Protein AF-A0AAV4CP49-F1 (afdb_monomer)

Secondary structure (DSSP, 8-state):
-HHHHHHHTS-HHHHHHHHHTTSTTHHHHHHHHHHHHHHHHT-TT--HHHHHHHHHHHHHHHHHHHHHTSGGGEEEEEE-TTS-HHHHHHHHHT--SS---SHHHHHHHHSTTEEEEEEEETTEEEEEEEEEEEEEESS--S-SHHHHS---S-S---------------------------------------------GGG--EEEEEEEEE--GGGTT---HHHHHHHHHHHHHHH-TT--EEEE----TTHHHHHHHHHHHHHTT-

Sequence (270 aa):
MANKLRTTLQPKHRTLFTQIGRVDGGVQFLVNLRADVLSLTRQRSNSELQAALYQELNLCLRDLLALWFSSNLLDLQRVTWDSPCRLVQKVCEFEAVHVVTSWQDIQRRVGTNRRCYVFTHRCMEGIPVVVLHVALAPEISSCLHSLIDKPSLSDKDVNAVTSSSTSSSSSSTSSSSSSSSSSSSSSTAASASVNDGSEEPAKIQAAVFYSITSTQKGLQGIEMGKYLIKAAVSKLLEEFPHMTQFSSLSPVPGFRDWLLSALKQTAGGY

Mean predicted aligned error: 11.86 Å

Nearest PDB structures (foldseek):
  4f0x-assembly1_C  TM=9.518E-01  e=2.947E-23  Homo sapiens
  4f0x-assembly1_A  TM=9.483E-01  e=3.757E-23  Homo sapiens
  4f0x-assembly2_H  TM=9.446E-01  e=3.992E-23  Homo sapiens
  2ygw-assembly1_A  TM=9.297E-01  e=2.320E-22  Homo sapiens
  2ygw-assembly1_B  TM=9.138E-01  e=1.124E-21  Homo sapiens

Solvent-accessible surface area (backbone atoms only — not comparable to full-atom values): 16609 Å² total; per-residue (Å²): 113,69,67,62,53,57,61,69,70,51,60,73,65,58,59,52,53,57,54,43,47,71,41,90,58,21,51,52,50,52,33,52,52,37,32,51,40,57,55,55,58,69,47,87,86,59,53,72,68,54,46,52,51,38,49,53,52,47,49,55,50,50,57,54,46,46,64,66,61,32,75,91,51,43,48,82,43,79,47,44,82,86,45,59,65,66,50,55,50,49,53,51,74,42,42,75,82,65,74,68,86,46,74,68,50,52,48,51,52,28,31,68,59,26,43,24,38,29,33,32,35,80,75,40,76,83,47,62,48,33,43,37,37,32,40,53,28,65,54,84,76,92,52,66,65,70,66,74,68,50,70,71,100,78,81,75,102,76,78,93,79,84,82,85,88,82,85,82,89,85,88,85,87,87,84,89,77,90,84,89,78,92,77,93,74,83,87,72,85,70,81,76,76,73,81,74,70,75,74,60,71,90,56,38,29,17,42,35,39,58,39,76,30,71,52,47,70,36,51,67,94,52,91,48,63,70,56,48,51,54,54,50,51,53,54,48,42,74,76,38,75,79,46,79,45,78,48,70,54,72,84,71,85,63,51,67,58,50,51,55,51,51,52,49,58,66,65,70,72,115

Radius of gyration: 26.72 Å; Cα contacts (8 Å, |Δi|>4): 295; chains: 1; bounding box: 54×75×77 Å

Structure (mmCIF, N/CA/C/O backbone):
data_AF-A0AAV4CP49-F1
#
_entry.id   AF-A0AAV4CP49-F1
#
loop_
_atom_site.group_PDB
_atom_site.id
_atom_site.type_symbol
_atom_site.label_atom_id
_atom_site.label_alt_id
_atom_site.label_comp_id
_atom_site.label_asym_id
_atom_site.label_entity_id
_atom_site.label_seq_id
_atom_site.pdbx_PDB_ins_code
_atom_site.Cartn_x
_atom_site.Cartn_y
_atom_site.Cartn_z
_atom_site.occupancy
_atom_site.B_iso_or_equiv
_atom_site.auth_seq_id
_atom_site.auth_comp_id
_atom_site.auth_asym_id
_atom_site.auth_atom_id
_atom_site.pdbx_PDB_model_num
ATOM 1 N N . MET A 1 1 ? -8.340 -28.275 29.000 1.00 68.38 1 MET A N 1
ATOM 2 C CA . MET A 1 1 ? -8.753 -27.082 29.781 1.00 68.38 1 MET A CA 1
ATOM 3 C C . MET A 1 1 ? -8.409 -25.766 29.070 1.00 68.38 1 MET A C 1
ATOM 5 O O . MET A 1 1 ? -9.305 -24.949 28.901 1.00 68.38 1 MET A O 1
ATOM 9 N N . ALA A 1 2 ? -7.181 -25.590 28.559 1.00 83.38 2 ALA A N 1
ATOM 10 C CA . ALA A 1 2 ? -6.740 -24.363 27.873 1.00 83.38 2 ALA A CA 1
ATOM 11 C C . ALA A 1 2 ? -7.606 -23.933 26.666 1.00 83.38 2 ALA A C 1
ATOM 13 O O . ALA A 1 2 ? -7.957 -22.762 26.554 1.00 83.38 2 ALA A O 1
ATOM 14 N N . ASN A 1 3 ? -8.032 -24.871 25.808 1.00 84.88 3 ASN A N 1
ATOM 15 C CA . ASN A 1 3 ? -8.882 -24.539 24.653 1.00 84.88 3 ASN A CA 1
ATOM 16 C C . ASN A 1 3 ? -10.256 -23.983 25.054 1.00 84.88 3 ASN A C 1
ATOM 18 O O . ASN A 1 3 ? -10.738 -23.061 24.407 1.00 84.88 3 ASN A O 1
ATOM 22 N N . LYS A 1 4 ? -10.847 -24.480 26.151 1.00 89.75 4 LYS A N 1
ATOM 23 C CA . LYS A 1 4 ? -12.140 -23.997 26.662 1.00 89.75 4 LYS A CA 1
ATOM 24 C C . LYS A 1 4 ? -12.026 -22.565 27.188 1.00 89.75 4 LYS A C 1
ATOM 26 O O . LYS A 1 4 ? -12.890 -21.743 26.915 1.00 89.75 4 LYS A O 1
ATOM 31 N N . LEU A 1 5 ? -10.929 -22.248 27.881 1.00 90.56 5 LEU A N 1
ATOM 32 C CA . LEU A 1 5 ? -10.648 -20.881 28.325 1.00 90.56 5 LEU A CA 1
ATOM 33 C C . LEU A 1 5 ? -10.424 -19.943 27.129 1.00 90.56 5 LEU A C 1
ATOM 35 O O . LEU A 1 5 ? -11.011 -18.866 27.077 1.00 90.56 5 LEU A O 1
ATOM 39 N N . ARG A 1 6 ? -9.644 -20.380 26.131 1.00 87.88 6 ARG A N 1
ATOM 40 C CA . ARG A 1 6 ? -9.396 -19.612 24.903 1.00 87.88 6 ARG A CA 1
ATOM 41 C C . ARG A 1 6 ? -10.687 -19.297 24.149 1.00 87.88 6 ARG A C 1
ATOM 43 O O . ARG A 1 6 ? -10.830 -18.179 23.676 1.00 87.88 6 ARG A O 1
ATOM 50 N N . THR A 1 7 ? -11.615 -20.248 24.032 1.00 86.75 7 THR A N 1
ATOM 51 C CA . THR A 1 7 ? -12.906 -20.006 23.367 1.00 86.75 7 THR A CA 1
ATOM 52 C C . THR A 1 7 ? -13.798 -19.053 24.156 1.00 86.75 7 THR A C 1
ATOM 54 O O . THR A 1 7 ? -14.441 -18.207 23.550 1.00 86.75 7 THR A O 1
ATOM 57 N N . THR A 1 8 ? -13.814 -19.142 25.491 1.00 89.81 8 THR A N 1
ATOM 58 C CA . THR A 1 8 ? -14.644 -18.267 26.338 1.00 89.81 8 THR A CA 1
ATOM 59 C C . THR A 1 8 ? -14.137 -16.824 26.367 1.00 89.81 8 THR A C 1
ATOM 61 O O . THR A 1 8 ? -14.941 -15.902 26.445 1.00 89.81 8 THR A O 1
ATOM 64 N N . LEU A 1 9 ? -12.818 -16.620 26.282 1.00 89.69 9 LEU A N 1
ATOM 65 C CA . LEU A 1 9 ? -12.199 -15.289 26.255 1.00 89.69 9 LEU A CA 1
ATOM 66 C C . LEU A 1 9 ? -12.256 -14.609 24.881 1.00 89.69 9 LEU A C 1
ATOM 68 O O . LEU A 1 9 ? -11.839 -13.460 24.762 1.00 89.69 9 LEU A O 1
ATOM 72 N N . GLN A 1 10 ? -12.742 -15.284 23.833 1.00 87.62 10 GLN A N 1
ATOM 73 C CA . GLN A 1 10 ? -12.915 -14.619 22.546 1.00 87.62 10 GLN A CA 1
ATOM 74 C C . GLN A 1 10 ? -14.093 -13.648 22.594 1.00 87.62 10 GLN A C 1
ATOM 76 O O . GLN A 1 10 ? -15.198 -14.036 22.985 1.00 87.62 10 GLN A O 1
ATOM 81 N N . PRO A 1 11 ? -13.895 -12.399 22.153 1.00 91.00 11 PRO A N 1
ATOM 82 C CA . PRO A 1 11 ? -14.964 -11.426 22.183 1.00 91.00 11 PRO A CA 1
ATOM 83 C C . PRO A 1 11 ? -16.041 -11.770 21.149 1.00 91.00 11 PRO A C 1
ATOM 85 O O . PRO A 1 11 ? -15.756 -12.237 20.043 1.00 91.00 11 PRO A O 1
ATOM 88 N N . LYS A 1 12 ? -17.307 -11.499 21.487 1.00 90.12 12 LYS A N 1
ATOM 89 C CA . LYS A 1 12 ? -18.467 -11.859 20.649 1.00 90.12 12 LYS A CA 1
ATOM 90 C C . LYS A 1 12 ? -18.428 -11.218 19.257 1.00 90.12 12 LYS A C 1
ATOM 92 O O . LYS A 1 12 ? -18.828 -11.852 18.281 1.00 90.12 12 LYS A O 1
ATOM 97 N N . HIS A 1 13 ? -17.916 -9.989 19.149 1.00 92.25 13 HIS A N 1
ATOM 98 C CA . HIS A 1 13 ? -17.816 -9.278 17.872 1.00 92.25 13 HIS A CA 1
ATOM 99 C C . HIS A 1 13 ? -16.841 -9.955 16.891 1.00 92.25 13 HIS A C 1
ATOM 101 O O . HIS A 1 13 ? -16.978 -9.779 15.685 1.00 92.25 13 HIS A O 1
ATOM 107 N N . ARG A 1 14 ? -15.918 -10.810 17.362 1.00 93.81 14 ARG A N 1
ATOM 108 C CA . ARG A 1 14 ? -15.026 -11.589 16.489 1.00 93.81 14 ARG A CA 1
ATOM 109 C C . ARG A 1 14 ? -15.801 -12.527 15.566 1.00 93.81 14 ARG A C 1
ATOM 111 O O . ARG A 1 14 ? -15.489 -12.636 14.379 1.00 93.81 14 ARG A O 1
ATOM 118 N N . THR A 1 15 ? -16.825 -13.194 16.098 1.00 92.81 15 THR A N 1
ATOM 119 C CA . THR A 1 15 ? -17.701 -14.075 15.313 1.00 92.81 15 THR A CA 1
ATOM 120 C C . THR A 1 15 ? -18.486 -13.271 14.284 1.00 92.81 15 THR A C 1
ATOM 122 O O . THR A 1 15 ? -18.548 -13.675 13.125 1.00 92.81 15 THR A O 1
ATOM 125 N N . LEU A 1 16 ? -19.000 -12.103 14.679 1.00 95.31 16 LEU A N 1
ATOM 126 C CA . LEU A 1 16 ? -19.702 -11.186 13.781 1.00 95.31 16 LEU A CA 1
ATOM 127 C C . LEU A 1 16 ? -18.804 -10.741 12.617 1.00 95.31 16 LEU A C 1
ATOM 129 O O . LEU A 1 16 ? -19.197 -10.870 11.464 1.00 95.31 16 LEU A O 1
ATOM 133 N N . PHE A 1 17 ? -17.574 -10.298 12.887 1.00 96.12 17 PHE A N 1
ATOM 134 C CA . PHE A 1 17 ? -16.632 -9.905 11.833 1.00 96.12 17 PHE A CA 1
ATOM 135 C C . PHE A 1 17 ? -16.287 -11.060 10.898 1.00 96.12 17 PHE A C 1
ATOM 137 O O . PHE A 1 17 ? -16.211 -10.878 9.687 1.00 96.12 17 PHE A O 1
ATOM 144 N N . THR A 1 18 ? -16.149 -12.270 11.438 1.00 94.94 18 THR A N 1
ATOM 145 C CA . THR A 1 18 ? -15.910 -13.464 10.617 1.00 94.94 18 THR A CA 1
ATOM 146 C C . THR A 1 18 ? -17.102 -13.773 9.706 1.00 94.94 18 THR A C 1
ATOM 148 O O . THR A 1 18 ? -16.904 -14.222 8.583 1.00 94.94 18 THR A O 1
ATOM 151 N N . GLN A 1 19 ? -18.335 -13.534 10.164 1.00 95.69 19 GLN A N 1
ATOM 152 C CA . GLN A 1 19 ? -19.540 -13.692 9.344 1.00 95.69 19 GLN A CA 1
ATOM 153 C C . GLN A 1 19 ? -19.644 -12.605 8.273 1.00 95.69 19 GLN A C 1
ATOM 155 O O . GLN A 1 19 ? -19.899 -12.931 7.119 1.00 95.69 19 GLN A O 1
ATOM 160 N N . ILE A 1 20 ? -19.377 -11.346 8.628 1.00 96.12 20 ILE A N 1
ATOM 161 C CA . ILE A 1 20 ? -19.363 -10.225 7.680 1.00 96.12 20 ILE A CA 1
ATOM 162 C C . ILE A 1 20 ? -18.339 -10.477 6.573 1.00 96.12 20 ILE A C 1
ATOM 164 O O . ILE A 1 20 ? -18.658 -10.303 5.405 1.00 96.12 20 ILE A O 1
ATOM 168 N N . GLY A 1 21 ? -17.143 -10.966 6.911 1.00 93.81 21 GLY A N 1
ATOM 169 C CA . GLY A 1 21 ? -16.094 -11.257 5.929 1.00 93.81 21 GLY A CA 1
ATOM 170 C C . GLY A 1 21 ? -16.450 -12.334 4.894 1.00 93.81 21 GLY A C 1
ATOM 171 O O . GLY A 1 21 ? -15.752 -12.443 3.892 1.00 93.81 21 GLY A O 1
ATOM 172 N N . ARG A 1 22 ? -17.514 -13.121 5.111 1.00 94.06 22 ARG A N 1
ATOM 173 C CA . ARG A 1 22 ? -18.010 -14.123 4.147 1.00 94.06 22 ARG A CA 1
ATOM 174 C C . ARG A 1 22 ? -18.989 -13.551 3.123 1.00 94.06 22 ARG A C 1
ATOM 176 O O . ARG A 1 22 ? -19.301 -14.241 2.162 1.00 94.06 22 ARG A O 1
ATOM 183 N N . VAL A 1 23 ? -19.511 -12.351 3.362 1.00 95.06 23 VAL A N 1
ATOM 184 C CA . VAL A 1 23 ? -20.443 -11.670 2.459 1.00 95.06 23 VAL A CA 1
ATOM 185 C C . VAL A 1 23 ? -19.652 -10.940 1.374 1.00 95.06 23 VAL A C 1
ATOM 187 O O . VAL A 1 23 ? -18.541 -10.464 1.628 1.00 95.06 23 VAL A O 1
ATOM 190 N N . ASP A 1 24 ? -20.229 -10.814 0.180 1.00 92.88 24 ASP A N 1
ATOM 191 C CA . ASP A 1 24 ? -19.646 -10.034 -0.913 1.00 92.88 24 ASP A CA 1
ATOM 192 C C . ASP A 1 24 ? -19.398 -8.583 -0.482 1.00 92.88 24 ASP A C 1
ATOM 194 O O . ASP A 1 24 ? -20.259 -7.920 0.099 1.00 92.88 24 ASP A O 1
ATOM 198 N N . GLY A 1 25 ? -18.176 -8.094 -0.702 1.00 92.25 25 GLY A N 1
ATOM 199 C CA . GLY A 1 2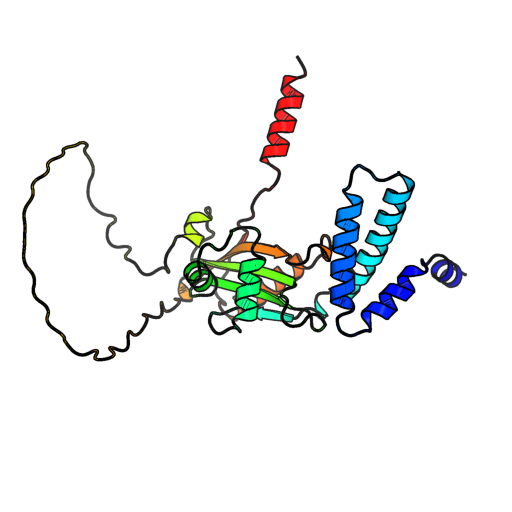5 ? -17.742 -6.773 -0.228 1.00 92.25 25 GLY A CA 1
ATOM 200 C C . GLY A 1 25 ? -17.527 -6.667 1.290 1.00 92.25 25 GLY A C 1
ATOM 201 O O . GLY A 1 25 ? -17.098 -5.621 1.781 1.00 92.25 25 GLY A O 1
ATOM 202 N N . GLY A 1 26 ? -17.745 -7.741 2.053 1.00 94.94 26 GLY A N 1
ATOM 203 C CA . GLY A 1 26 ? -17.617 -7.752 3.509 1.00 94.94 26 GLY A CA 1
ATOM 204 C C . GLY A 1 26 ? -16.201 -7.458 4.008 1.00 94.94 26 GLY A C 1
ATOM 205 O O . GLY A 1 26 ? -16.022 -6.752 5.000 1.00 94.94 26 GLY A O 1
ATOM 206 N N . VAL A 1 27 ? -15.174 -7.927 3.293 1.00 94.19 27 VAL A N 1
ATOM 207 C CA . VAL A 1 27 ? -13.770 -7.611 3.614 1.00 94.19 27 VAL A CA 1
ATOM 208 C C . VAL A 1 27 ? -13.504 -6.111 3.475 1.00 94.19 27 VAL A C 1
ATOM 210 O O . VAL A 1 27 ? -12.943 -5.506 4.387 1.00 94.19 27 VAL A O 1
ATOM 213 N N . GLN A 1 28 ? -13.955 -5.493 2.379 1.00 93.81 28 GLN A N 1
ATOM 214 C CA . GLN A 1 28 ? -13.813 -4.051 2.172 1.00 93.81 28 GLN A CA 1
ATOM 215 C C . GLN A 1 28 ? -14.559 -3.257 3.251 1.00 93.81 28 GLN A C 1
ATOM 217 O O . GLN A 1 28 ? -14.023 -2.287 3.788 1.00 93.81 28 GLN A O 1
ATOM 222 N N . PHE A 1 29 ? -15.764 -3.697 3.623 1.00 95.75 29 PHE A N 1
ATOM 223 C CA . PHE A 1 29 ? -16.508 -3.106 4.731 1.00 95.75 29 PHE A CA 1
ATOM 224 C C . PHE A 1 29 ? -15.715 -3.153 6.044 1.00 95.75 29 PHE A C 1
ATOM 226 O O . PHE A 1 29 ? -15.625 -2.142 6.731 1.00 95.75 29 PHE A O 1
ATOM 233 N N . LEU A 1 30 ? -15.090 -4.285 6.384 1.00 96.62 30 LEU A N 1
ATOM 234 C CA . LEU A 1 30 ? -14.304 -4.421 7.619 1.00 96.62 30 LEU A CA 1
ATOM 235 C C . LEU A 1 30 ? -13.030 -3.568 7.610 1.00 96.62 30 LEU A C 1
ATOM 237 O O . LEU A 1 30 ? -12.633 -3.046 8.654 1.00 96.62 30 LEU A O 1
ATOM 241 N N . VAL A 1 31 ? -12.409 -3.383 6.442 1.00 96.00 31 VAL A N 1
ATOM 242 C CA . VAL A 1 31 ? -11.299 -2.435 6.270 1.00 96.00 31 VAL A CA 1
ATOM 243 C C . VAL A 1 31 ? -11.772 -1.005 6.541 1.00 96.00 31 VAL A C 1
ATOM 245 O O . VAL A 1 31 ? -11.137 -0.296 7.322 1.00 96.00 31 VAL A O 1
ATOM 248 N N . ASN A 1 32 ? -12.904 -0.592 5.967 1.00 96.06 32 ASN A N 1
ATOM 249 C CA . ASN A 1 32 ? -13.477 0.736 6.207 1.00 96.06 32 ASN A CA 1
ATOM 250 C C . ASN A 1 32 ? -13.873 0.922 7.677 1.00 96.06 32 ASN A C 1
ATOM 252 O O . ASN A 1 32 ? -13.468 1.900 8.297 1.00 96.06 32 ASN A O 1
ATOM 256 N N . LEU A 1 33 ? -14.536 -0.073 8.273 1.00 97.12 33 LEU A N 1
ATOM 257 C CA . LEU A 1 33 ? -14.894 -0.078 9.689 1.00 97.12 33 LEU A CA 1
ATOM 258 C C . LEU A 1 33 ? -13.660 0.123 10.572 1.00 97.12 33 LEU A C 1
ATOM 260 O O . LEU A 1 33 ? -13.681 0.925 11.500 1.00 97.12 33 LEU A O 1
ATOM 264 N N . ARG A 1 34 ? -12.550 -0.565 10.279 1.00 97.19 34 ARG A N 1
ATOM 265 C CA . ARG A 1 34 ? -11.305 -0.361 11.027 1.00 97.19 34 ARG A CA 1
ATOM 266 C C . ARG A 1 34 ? -10.742 1.048 10.830 1.00 97.19 34 ARG A C 1
ATOM 268 O O . ARG A 1 34 ? -10.207 1.612 11.782 1.00 97.19 34 ARG A O 1
ATOM 275 N N . ALA A 1 35 ? -10.845 1.624 9.633 1.00 96.50 35 ALA A N 1
ATOM 276 C CA . ALA A 1 35 ? -10.432 3.007 9.388 1.00 96.50 35 ALA A CA 1
ATOM 277 C C . ALA A 1 35 ? -11.243 4.004 10.237 1.00 96.50 35 ALA A C 1
ATOM 279 O O . ALA A 1 35 ? -10.668 4.945 10.797 1.00 96.50 35 ALA A O 1
ATOM 280 N N . ASP A 1 36 ? -12.542 3.758 10.392 1.00 96.56 36 ASP A N 1
ATOM 281 C CA . ASP A 1 36 ? -13.424 4.558 11.241 1.00 96.56 36 ASP A CA 1
ATOM 282 C C . ASP A 1 36 ? -13.048 4.402 12.718 1.00 96.56 36 ASP A C 1
ATOM 284 O O . ASP A 1 36 ? -12.845 5.399 13.409 1.00 96.56 36 ASP A O 1
ATOM 288 N N . VAL A 1 37 ? -12.831 3.167 13.189 1.00 95.50 37 VAL A N 1
ATOM 289 C CA . VAL A 1 37 ? -12.379 2.891 14.566 1.00 95.50 37 VAL A CA 1
ATOM 290 C C . VAL A 1 37 ? -11.055 3.595 14.866 1.00 95.50 37 VAL A C 1
ATOM 292 O O . VAL A 1 37 ? -10.940 4.260 15.891 1.00 95.50 37 VAL A O 1
ATOM 295 N N . LEU A 1 38 ? -10.072 3.533 13.960 1.00 94.44 38 LEU A N 1
ATOM 296 C CA . LEU A 1 38 ? -8.795 4.242 14.113 1.00 94.44 38 LEU A CA 1
ATOM 297 C C . LEU A 1 38 ? -8.974 5.762 14.195 1.00 94.44 38 LEU A C 1
ATOM 299 O O . LEU A 1 38 ? -8.229 6.436 14.911 1.00 94.44 38 LEU A O 1
ATOM 303 N N . SER A 1 39 ? -9.942 6.303 13.456 1.00 93.50 39 SER A N 1
ATOM 304 C CA . SER A 1 39 ? -10.265 7.728 13.484 1.00 93.50 39 SER A CA 1
ATOM 305 C C . SER A 1 39 ? -10.908 8.112 14.818 1.00 93.50 39 SER A C 1
ATOM 307 O O . SER A 1 39 ? -10.503 9.109 15.414 1.00 93.50 39 SER A O 1
ATOM 309 N N . LEU A 1 40 ? -11.824 7.283 15.331 1.00 92.38 40 LEU A N 1
ATOM 310 C CA . LEU A 1 40 ? -12.457 7.459 16.638 1.00 92.38 40 LEU A CA 1
ATOM 311 C C . LEU A 1 40 ? -11.446 7.361 17.783 1.00 92.38 40 LEU A C 1
ATOM 313 O O . LEU A 1 40 ? -11.465 8.215 18.661 1.00 92.38 40 LEU A O 1
ATOM 317 N N . THR A 1 41 ? -10.505 6.411 17.758 1.00 89.62 41 THR A N 1
ATOM 318 C CA . THR A 1 41 ? -9.469 6.272 18.802 1.00 89.62 41 THR A CA 1
ATOM 319 C C . THR A 1 41 ? -8.616 7.535 18.963 1.00 89.62 41 THR A C 1
ATOM 321 O O . THR A 1 41 ? -8.162 7.833 20.064 1.00 89.62 41 THR A O 1
ATOM 324 N N . ARG A 1 42 ? -8.396 8.302 17.886 1.00 87.06 42 ARG A N 1
ATOM 325 C CA . ARG A 1 42 ? -7.595 9.540 17.920 1.00 87.06 42 ARG A CA 1
ATOM 326 C C . ARG A 1 42 ? -8.365 10.758 18.440 1.00 87.06 42 ARG A C 1
ATOM 328 O O . ARG A 1 42 ? -7.746 11.792 18.692 1.00 87.06 42 ARG A O 1
ATOM 335 N N . GLN A 1 43 ? -9.688 10.675 18.580 1.00 88.94 43 GLN A N 1
ATOM 336 C CA . GLN A 1 43 ? -10.496 11.796 19.054 1.00 88.94 43 GLN A CA 1
ATOM 337 C C . GLN A 1 43 ? -10.260 12.051 20.547 1.00 88.94 43 GLN A C 1
ATOM 339 O O . GLN A 1 43 ? -10.345 11.146 21.376 1.00 88.94 43 GLN A O 1
ATOM 344 N N . ARG A 1 44 ? -9.989 13.315 20.897 1.00 75.00 44 ARG A N 1
ATOM 345 C CA . ARG A 1 44 ? -9.684 13.745 22.275 1.00 75.00 44 ARG A CA 1
ATOM 346 C C . ARG A 1 44 ? -10.896 13.796 23.213 1.00 75.00 44 ARG A C 1
ATOM 348 O O . ARG A 1 44 ? -10.704 13.937 24.411 1.00 75.00 44 ARG A O 1
ATOM 355 N N . SER A 1 45 ? -12.120 13.697 22.695 1.00 85.81 45 SER A N 1
ATOM 356 C CA . SER A 1 45 ? -13.367 13.800 23.470 1.00 85.81 45 SER A CA 1
ATOM 357 C C . SER A 1 45 ? -13.834 12.486 24.105 1.00 85.81 45 SER A C 1
ATOM 359 O O . SER A 1 45 ? -14.879 12.468 24.750 1.00 85.81 45 SER A O 1
ATOM 361 N N . ASN A 1 46 ? -13.117 11.380 23.899 1.00 83.56 46 ASN A N 1
ATOM 362 C CA . ASN A 1 46 ? -13.554 10.067 24.365 1.00 83.56 46 ASN A CA 1
ATOM 363 C C . ASN A 1 46 ? -13.321 9.883 25.867 1.00 83.56 46 ASN A C 1
ATOM 365 O O . ASN A 1 46 ? -12.254 10.211 26.387 1.00 83.56 46 ASN A O 1
ATOM 369 N N . SER A 1 47 ? -14.294 9.270 26.544 1.00 90.19 47 SER A N 1
ATOM 370 C CA . SER A 1 47 ? -14.092 8.740 27.895 1.00 90.19 47 SER A CA 1
ATOM 371 C C . SER A 1 47 ? -13.030 7.630 27.879 1.00 90.19 47 SER A C 1
ATOM 373 O O . SER A 1 47 ? -12.893 6.910 26.887 1.00 90.19 47 SER A O 1
ATOM 375 N N . GLU A 1 48 ? -12.310 7.440 28.986 1.00 90.25 48 GLU A N 1
ATOM 376 C CA . GLU A 1 48 ? -11.291 6.390 29.138 1.00 90.25 48 GLU A CA 1
ATOM 377 C C . GLU A 1 48 ? -11.837 4.992 28.791 1.00 90.25 48 GLU A C 1
ATOM 379 O O . GLU A 1 48 ? -11.200 4.228 28.063 1.00 90.25 48 GLU A O 1
ATOM 384 N N . LEU A 1 49 ? -13.076 4.698 29.206 1.00 90.06 49 LEU A N 1
ATOM 385 C CA . LEU A 1 49 ? -13.766 3.451 28.870 1.00 90.06 49 LEU A CA 1
ATOM 386 C C . LEU A 1 49 ? -13.957 3.290 27.350 1.00 90.06 49 LEU A C 1
ATOM 388 O O . LEU A 1 49 ? -13.743 2.210 26.804 1.00 90.06 49 LEU A O 1
ATOM 392 N N . GLN A 1 50 ? -14.348 4.361 26.652 1.00 91.75 50 GLN A N 1
ATOM 393 C CA . GLN A 1 50 ? -14.559 4.333 25.200 1.00 91.75 50 GLN A CA 1
ATOM 394 C C . GLN A 1 50 ? -13.241 4.120 24.457 1.00 91.75 50 GLN A C 1
ATOM 396 O O . GLN A 1 50 ? -13.187 3.328 23.518 1.00 91.75 50 GLN A O 1
ATOM 401 N N . ALA A 1 51 ? -12.169 4.777 24.905 1.00 90.12 51 ALA A N 1
ATOM 402 C CA . ALA A 1 51 ? -10.841 4.587 24.339 1.00 90.12 51 ALA A CA 1
ATOM 403 C C . ALA A 1 51 ? -10.378 3.124 24.469 1.00 90.12 51 ALA A C 1
ATOM 405 O O . ALA A 1 51 ? -9.898 2.548 23.491 1.00 90.12 51 ALA A O 1
ATOM 406 N N . ALA A 1 52 ? -10.591 2.500 25.634 1.00 90.75 52 ALA A N 1
ATOM 407 C CA . ALA A 1 52 ? -10.271 1.090 25.855 1.00 90.75 52 ALA A CA 1
ATOM 408 C C . ALA A 1 52 ? -11.082 0.150 24.942 1.00 90.75 52 ALA A C 1
ATOM 410 O O . ALA A 1 52 ? -10.513 -0.763 24.342 1.00 90.75 52 ALA A O 1
ATOM 411 N N . LEU A 1 53 ? -12.386 0.402 24.776 1.00 91.94 53 LEU A N 1
ATOM 412 C CA . LEU A 1 53 ? -13.254 -0.383 23.888 1.00 91.94 53 LEU A CA 1
ATOM 413 C C . LEU A 1 53 ? -12.843 -0.262 22.415 1.00 91.94 53 LEU A C 1
ATOM 415 O O . LEU A 1 53 ? -12.736 -1.274 21.725 1.00 91.94 53 LEU A O 1
ATOM 419 N N . TYR A 1 54 ? -12.571 0.951 21.923 1.00 93.25 54 TYR A N 1
ATOM 420 C CA . TYR A 1 54 ? -12.106 1.143 20.544 1.00 93.25 54 TYR A CA 1
ATOM 421 C C . TYR A 1 54 ? -10.746 0.496 20.301 1.00 93.25 54 TYR A C 1
ATOM 423 O O . TYR A 1 54 ? -10.504 -0.037 19.218 1.00 93.25 54 TYR A O 1
ATOM 431 N N . GLN A 1 55 ? -9.865 0.515 21.301 1.00 93.00 55 GLN A N 1
ATOM 432 C CA . GLN A 1 55 ? -8.569 -0.134 21.192 1.00 93.00 55 GLN A CA 1
ATOM 433 C C . GLN A 1 55 ? -8.708 -1.656 21.101 1.00 93.00 55 GLN A C 1
ATOM 435 O O . GLN A 1 55 ? -8.068 -2.269 20.249 1.00 93.00 55 GLN A O 1
ATOM 440 N N . GLU A 1 56 ? -9.564 -2.268 21.919 1.00 93.12 56 GLU A N 1
ATOM 441 C CA . GLU A 1 56 ? -9.833 -3.708 21.857 1.00 93.12 56 GLU A CA 1
ATOM 442 C C . GLU A 1 56 ? -10.458 -4.105 20.508 1.00 93.12 56 GLU A C 1
ATOM 444 O O . GLU A 1 56 ? -9.969 -5.025 19.845 1.00 93.12 56 GLU A O 1
ATOM 449 N N . LEU A 1 57 ? -11.420 -3.315 20.023 1.00 94.88 57 LEU A N 1
ATOM 450 C CA . LEU A 1 57 ? -12.038 -3.501 18.713 1.00 94.88 57 LEU A CA 1
ATOM 451 C C . LEU A 1 57 ? -11.017 -3.410 17.568 1.00 94.88 57 LEU A C 1
ATOM 453 O O . LEU A 1 57 ? -11.007 -4.245 16.660 1.00 94.88 57 LEU A O 1
ATOM 457 N N . ASN A 1 58 ? -10.133 -2.408 17.617 1.00 95.62 58 ASN A N 1
ATOM 458 C CA . ASN A 1 58 ? -9.054 -2.223 16.650 1.00 95.62 58 ASN A CA 1
ATOM 459 C C . ASN A 1 58 ? -8.087 -3.412 16.655 1.00 95.62 58 ASN A C 1
ATOM 461 O O . ASN A 1 58 ? -7.687 -3.861 15.583 1.00 95.62 58 ASN A O 1
ATOM 465 N N . LEU A 1 59 ? -7.726 -3.939 17.830 1.00 94.44 59 LEU A N 1
ATOM 466 C CA . LEU A 1 59 ? -6.864 -5.119 17.935 1.00 94.44 59 LEU A CA 1
ATOM 467 C C . LEU A 1 59 ? -7.533 -6.345 17.306 1.00 94.44 59 LEU A C 1
ATOM 469 O O . LEU A 1 59 ? -6.913 -7.005 16.474 1.00 94.44 59 LEU A O 1
ATOM 473 N N . CYS A 1 60 ? -8.811 -6.598 17.609 1.00 94.94 60 CYS A N 1
ATOM 474 C CA . CYS A 1 60 ? -9.550 -7.713 17.017 1.00 94.94 60 CYS A CA 1
ATOM 475 C C . CYS A 1 60 ? -9.624 -7.609 15.481 1.00 94.94 60 CYS A C 1
ATOM 477 O O . CYS A 1 60 ? -9.332 -8.577 14.773 1.00 94.94 60 CYS A O 1
ATOM 479 N N . LEU A 1 61 ? -9.963 -6.424 14.955 1.00 96.25 61 LEU A N 1
ATOM 480 C CA . LEU A 1 61 ? -10.025 -6.169 13.512 1.00 96.25 61 LEU A CA 1
ATOM 481 C C . LEU A 1 61 ? -8.651 -6.288 12.850 1.00 96.25 61 LEU A C 1
ATOM 483 O O . LEU A 1 61 ? -8.539 -6.912 11.797 1.00 96.25 61 LEU A O 1
ATOM 487 N N . ARG A 1 62 ? -7.601 -5.719 13.456 1.00 95.88 62 ARG A N 1
ATOM 488 C CA . ARG A 1 62 ? -6.226 -5.819 12.951 1.00 95.88 62 ARG A CA 1
ATOM 489 C C . ARG A 1 62 ? -5.802 -7.275 12.835 1.00 95.88 62 ARG A C 1
ATOM 491 O O . ARG A 1 62 ? -5.256 -7.648 11.805 1.00 95.88 62 ARG A O 1
ATOM 498 N N . ASP A 1 63 ? -6.052 -8.081 13.861 1.00 94.12 63 ASP A N 1
ATOM 499 C CA . ASP A 1 63 ? -5.607 -9.472 13.894 1.00 94.12 63 ASP A CA 1
ATOM 500 C C . ASP A 1 63 ? -6.345 -10.323 12.842 1.00 94.12 63 ASP A C 1
ATOM 502 O O . ASP A 1 63 ? -5.720 -11.146 12.173 1.00 94.12 63 ASP A O 1
ATOM 506 N N . LEU A 1 64 ? -7.650 -10.094 12.631 1.00 94.12 64 LEU A N 1
ATOM 507 C CA . LEU A 1 64 ? -8.410 -10.734 11.546 1.00 94.12 64 LEU A CA 1
ATOM 508 C C . LEU A 1 64 ? -7.916 -10.301 10.160 1.00 94.12 64 LEU A C 1
ATOM 510 O O . LEU A 1 64 ? -7.655 -11.146 9.305 1.00 94.12 64 LEU A O 1
ATOM 514 N N . LEU A 1 65 ? -7.746 -8.996 9.943 1.00 95.00 65 LEU A N 1
ATOM 515 C CA . LEU A 1 65 ? -7.275 -8.466 8.665 1.00 95.00 65 LEU A CA 1
ATOM 516 C C . LEU A 1 65 ? -5.832 -8.896 8.373 1.00 95.00 65 LEU A C 1
ATOM 518 O O . LEU A 1 65 ? -5.515 -9.186 7.229 1.00 95.00 65 LEU A O 1
ATOM 522 N N . ALA A 1 66 ? -4.966 -9.025 9.379 1.00 93.50 66 ALA A N 1
ATOM 523 C CA . ALA A 1 66 ? -3.601 -9.518 9.190 1.00 93.50 66 ALA A CA 1
ATOM 524 C C . ALA A 1 66 ? -3.560 -10.965 8.666 1.00 93.50 66 ALA A C 1
ATOM 526 O O . ALA A 1 66 ? -2.669 -11.312 7.894 1.00 93.50 66 ALA A O 1
ATOM 527 N N . LEU A 1 67 ? -4.536 -11.800 9.042 1.00 91.56 67 LEU A N 1
ATOM 528 C CA . LEU A 1 67 ? -4.679 -13.158 8.508 1.00 91.56 67 LEU A CA 1
ATOM 529 C C . LEU A 1 67 ? -5.138 -13.137 7.040 1.00 91.56 67 LEU A C 1
ATOM 531 O O . LEU A 1 67 ? -4.595 -13.866 6.208 1.00 91.56 67 LEU A O 1
ATOM 535 N N . TRP A 1 68 ? -6.128 -12.300 6.719 1.00 92.19 68 TRP A N 1
ATOM 536 C CA . TRP A 1 68 ? -6.722 -12.230 5.378 1.00 92.19 68 TRP A CA 1
ATOM 537 C C . TRP A 1 68 ? -5.855 -11.482 4.359 1.00 92.19 68 TRP A C 1
ATOM 539 O O . TRP A 1 68 ? -5.888 -11.811 3.184 1.00 92.19 68 TRP A O 1
ATOM 549 N N . PHE A 1 69 ? -5.022 -10.539 4.797 1.00 92.31 69 PHE A N 1
ATOM 550 C CA . PHE A 1 69 ? -4.090 -9.785 3.950 1.00 92.31 69 PHE A CA 1
ATOM 551 C C . PHE A 1 69 ? -2.660 -10.344 4.003 1.00 92.31 69 PHE A C 1
ATOM 553 O O . PHE A 1 69 ? -1.678 -9.613 3.865 1.00 92.31 69 PHE A O 1
ATOM 560 N N . SER A 1 70 ? -2.530 -11.654 4.219 1.00 88.62 70 SER A N 1
ATOM 561 C CA . SER A 1 70 ? -1.238 -12.335 4.138 1.00 88.62 70 SER A CA 1
ATOM 562 C C . SER A 1 70 ? -0.721 -12.373 2.694 1.00 88.62 70 SER A C 1
ATOM 564 O O . SER A 1 70 ? -1.489 -12.316 1.734 1.00 88.62 70 SER A O 1
ATOM 566 N N . SER A 1 71 ? 0.598 -12.496 2.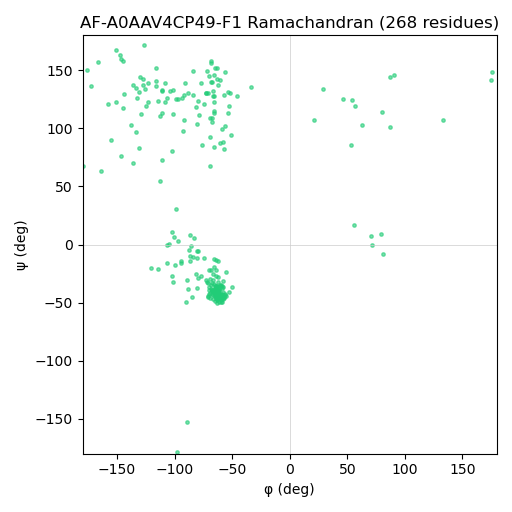524 1.00 81.12 71 SER A N 1
ATOM 567 C CA . SER A 1 71 ? 1.269 -12.406 1.217 1.00 81.12 71 SER A CA 1
ATOM 568 C C . SER A 1 71 ? 0.744 -13.369 0.148 1.00 81.12 71 SER A C 1
ATOM 570 O O . SER A 1 71 ? 0.903 -13.097 -1.032 1.00 81.12 71 SER A O 1
ATOM 572 N N . ASN A 1 72 ? 0.131 -14.487 0.544 1.00 84.81 72 ASN A N 1
ATOM 573 C CA . ASN A 1 72 ? -0.358 -15.519 -0.375 1.00 84.81 72 ASN A CA 1
ATOM 574 C C . ASN A 1 72 ? -1.757 -15.220 -0.941 1.00 84.81 72 ASN A C 1
ATOM 576 O O . ASN A 1 72 ? -2.214 -15.922 -1.838 1.00 84.81 72 ASN A O 1
ATOM 580 N N . LEU A 1 73 ? -2.449 -14.220 -0.391 1.00 89.06 73 LEU A N 1
ATOM 581 C CA . LEU A 1 73 ? -3.777 -13.774 -0.830 1.00 89.06 73 LEU A CA 1
ATOM 582 C C . LEU A 1 73 ? -3.712 -12.450 -1.607 1.00 89.06 73 LEU A C 1
ATOM 584 O O . LEU A 1 73 ? -4.744 -11.922 -2.027 1.00 89.06 73 LEU A O 1
ATOM 588 N N . LEU A 1 74 ? -2.499 -11.919 -1.781 1.00 91.56 74 LEU A N 1
ATOM 589 C CA . LEU A 1 74 ? -2.220 -10.700 -2.521 1.00 91.56 74 LEU A CA 1
ATOM 590 C C . LEU A 1 74 ? -1.572 -11.051 -3.855 1.00 91.56 74 LEU A C 1
ATOM 592 O O . LEU A 1 74 ? -0.542 -11.722 -3.901 1.00 91.56 74 LEU A O 1
ATOM 596 N N . ASP A 1 75 ? -2.158 -10.549 -4.933 1.00 92.44 75 ASP A N 1
ATOM 597 C CA . ASP A 1 75 ? -1.643 -10.730 -6.281 1.00 92.44 75 ASP A CA 1
ATOM 598 C C . ASP A 1 75 ? -0.852 -9.469 -6.682 1.00 92.44 75 ASP A C 1
ATOM 600 O O . ASP A 1 75 ? -1.358 -8.341 -6.601 1.00 92.44 75 ASP A O 1
ATOM 604 N N . LEU A 1 76 ? 0.412 -9.655 -7.088 1.00 94.12 76 LEU A N 1
ATOM 605 C CA . LEU A 1 76 ? 1.264 -8.589 -7.624 1.00 94.12 76 LEU A CA 1
ATOM 606 C C . LEU A 1 76 ? 0.903 -8.330 -9.086 1.00 94.12 76 LEU A C 1
ATOM 608 O O . LEU A 1 76 ? 1.002 -9.231 -9.917 1.00 94.12 76 LEU A O 1
ATOM 612 N N . GLN A 1 77 ? 0.561 -7.088 -9.413 1.00 94.31 77 GLN A N 1
ATOM 613 C CA . GLN A 1 77 ? 0.280 -6.659 -10.780 1.00 94.31 77 GLN A CA 1
ATOM 614 C C . GLN A 1 77 ? 1.187 -5.490 -11.167 1.00 94.31 77 GLN A C 1
ATOM 616 O O . GLN A 1 77 ? 1.425 -4.585 -10.365 1.00 94.31 77 GLN A O 1
ATOM 621 N N . ARG A 1 78 ? 1.705 -5.508 -12.400 1.00 95.75 78 ARG A N 1
ATOM 622 C CA . ARG A 1 78 ? 2.401 -4.361 -12.996 1.00 95.75 78 ARG A CA 1
ATOM 623 C C . ARG A 1 78 ? 1.357 -3.421 -13.593 1.00 95.75 78 ARG A C 1
ATOM 625 O O . ARG A 1 78 ? 0.520 -3.864 -14.371 1.00 95.75 78 ARG A O 1
ATOM 632 N N . VAL A 1 79 ? 1.437 -2.141 -13.246 1.00 95.38 79 VAL A N 1
ATOM 633 C CA . VAL A 1 79 ? 0.636 -1.074 -13.848 1.00 95.38 79 VAL A CA 1
ATOM 634 C C . VAL A 1 79 ? 1.435 -0.449 -14.987 1.00 95.38 79 VAL A C 1
ATOM 636 O O . VAL A 1 79 ? 2.581 -0.032 -14.815 1.00 95.38 79 VAL A O 1
ATOM 639 N N . THR A 1 80 ? 0.809 -0.420 -16.153 1.00 95.31 80 THR A N 1
ATOM 640 C CA . THR A 1 80 ? 1.308 0.106 -17.429 1.00 95.31 80 THR A CA 1
ATOM 641 C C . THR A 1 80 ? 0.303 1.107 -17.990 1.00 95.31 80 THR A C 1
ATOM 643 O O . THR A 1 80 ? -0.809 1.230 -17.472 1.00 95.31 80 THR A O 1
ATOM 646 N N . TRP A 1 81 ? 0.663 1.815 -19.062 1.00 93.19 81 TRP A N 1
ATOM 647 C CA . TRP A 1 81 ? -0.274 2.728 -19.722 1.00 93.19 81 TRP A CA 1
ATOM 648 C C . TRP A 1 81 ? -1.483 2.018 -20.347 1.00 93.19 81 TRP A C 1
ATOM 650 O O . TRP A 1 81 ? -2.567 2.588 -20.406 1.00 93.19 81 TRP A O 1
ATOM 660 N N . ASP A 1 82 ? -1.319 0.749 -20.719 1.00 93.88 82 ASP A N 1
ATOM 661 C CA . ASP A 1 82 ? -2.386 -0.105 -21.253 1.00 93.88 82 ASP A CA 1
ATOM 662 C C . ASP A 1 82 ? -3.293 -0.703 -20.166 1.00 93.88 82 ASP A C 1
ATOM 664 O O . ASP A 1 82 ? -4.280 -1.378 -20.463 1.00 93.88 82 ASP A O 1
ATOM 668 N N . SER A 1 83 ? -2.963 -0.497 -18.886 1.00 94.06 83 SER A N 1
ATOM 669 C CA . SER A 1 83 ? -3.789 -0.989 -17.784 1.00 94.06 83 SER A CA 1
ATOM 670 C C . SER A 1 83 ? -5.157 -0.294 -17.771 1.00 94.06 83 SER A C 1
ATOM 672 O O . SER A 1 83 ? -5.263 0.868 -18.170 1.00 94.06 83 SER A O 1
ATOM 674 N N . PRO A 1 84 ? -6.221 -0.949 -17.261 1.00 94.12 84 PRO A N 1
ATOM 675 C CA . PRO A 1 84 ? -7.546 -0.345 -17.218 1.00 94.12 84 PRO A CA 1
ATOM 676 C C . PRO A 1 84 ? -7.516 1.036 -16.558 1.00 94.12 84 PRO A C 1
ATOM 678 O O . PRO A 1 84 ? -7.005 1.181 -15.445 1.00 94.12 84 PRO A O 1
ATOM 681 N N . CYS A 1 85 ? -8.121 2.035 -17.210 1.00 92.44 85 CYS A N 1
ATOM 682 C CA . CYS A 1 85 ? -8.116 3.430 -16.751 1.00 92.44 85 CYS A CA 1
ATOM 683 C C . CYS A 1 85 ? -8.540 3.568 -15.277 1.00 92.44 85 CYS A C 1
ATOM 685 O O . CYS A 1 85 ? -7.945 4.331 -14.522 1.00 92.44 85 CYS A O 1
ATOM 687 N N . ARG A 1 86 ? -9.492 2.741 -14.823 1.00 91.81 86 ARG A N 1
ATOM 688 C CA . ARG A 1 86 ? -9.933 2.687 -13.422 1.00 91.81 86 ARG A CA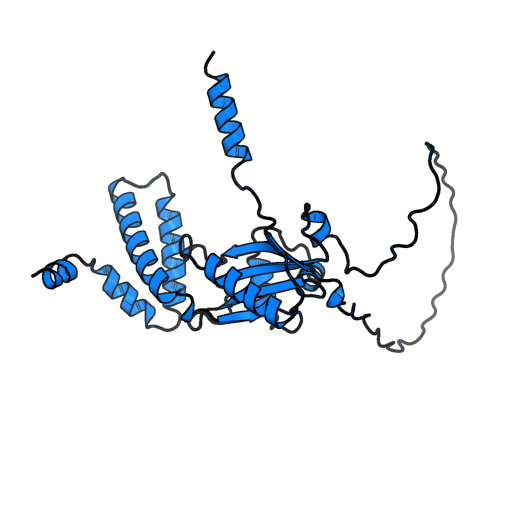 1
ATOM 689 C C . ARG A 1 86 ? -8.800 2.372 -12.436 1.00 91.81 86 ARG A C 1
ATOM 691 O O . ARG A 1 86 ? -8.763 2.966 -11.363 1.00 91.81 86 ARG A O 1
ATOM 698 N N . LEU A 1 87 ? -7.893 1.453 -12.773 1.00 92.12 87 LEU A N 1
ATOM 699 C CA . LEU A 1 87 ? -6.753 1.104 -11.920 1.00 92.12 87 LEU A CA 1
ATOM 700 C C . LEU A 1 87 ? -5.751 2.260 -11.861 1.00 92.12 87 LEU A C 1
ATOM 702 O O . LEU A 1 87 ? -5.335 2.650 -10.773 1.00 92.12 87 LEU A O 1
ATOM 706 N N . VAL A 1 88 ? -5.423 2.845 -13.016 1.00 93.06 88 VAL A N 1
ATOM 707 C CA . VAL A 1 88 ? -4.510 3.995 -13.121 1.00 93.06 88 VAL A CA 1
ATOM 708 C C . VAL A 1 88 ? -5.066 5.202 -12.360 1.00 93.06 88 VAL A C 1
ATOM 710 O O . VAL A 1 88 ? -4.352 5.825 -11.581 1.00 93.06 88 VAL A O 1
ATOM 713 N N . GLN A 1 89 ? -6.366 5.479 -12.491 1.00 92.44 89 GLN A N 1
ATOM 714 C CA . GLN A 1 89 ? -7.052 6.519 -11.727 1.00 92.44 89 GLN A CA 1
ATOM 715 C C . GLN A 1 89 ? -6.914 6.289 -10.217 1.00 92.44 89 GLN A C 1
ATOM 717 O O . GLN A 1 89 ? -6.585 7.218 -9.485 1.00 92.44 89 GLN A O 1
ATOM 722 N N . LYS A 1 90 ? -7.121 5.055 -9.739 1.00 91.94 90 LYS A N 1
ATOM 723 C CA . LYS A 1 90 ? -6.964 4.721 -8.316 1.00 91.94 90 LYS A CA 1
ATOM 724 C C . LYS A 1 90 ? -5.522 4.897 -7.845 1.00 91.94 90 LYS A C 1
ATOM 726 O O . LYS A 1 90 ? -5.308 5.394 -6.746 1.00 91.94 90 LYS A O 1
ATOM 731 N N . VAL A 1 91 ? -4.541 4.535 -8.670 1.00 92.31 91 VAL A N 1
ATOM 732 C CA . VAL A 1 91 ? -3.123 4.791 -8.381 1.00 92.31 91 VAL A CA 1
ATOM 733 C C . VAL A 1 91 ? -2.861 6.292 -8.214 1.00 92.31 91 VAL A C 1
ATOM 735 O O . VAL A 1 91 ? -2.228 6.675 -7.235 1.00 92.31 91 VAL A O 1
ATOM 738 N N . CYS A 1 92 ? -3.407 7.142 -9.090 1.00 90.88 92 CYS A N 1
ATOM 739 C CA . CYS A 1 92 ? -3.301 8.599 -8.958 1.00 90.88 92 CYS A CA 1
ATOM 740 C C . CYS A 1 92 ? -3.988 9.134 -7.694 1.00 90.88 92 CYS A C 1
ATOM 742 O O . CYS A 1 92 ? -3.402 9.938 -6.974 1.00 90.88 92 CYS A O 1
ATOM 744 N N . GLU A 1 93 ? -5.221 8.695 -7.418 1.00 90.62 93 GLU A N 1
ATOM 745 C CA . GLU A 1 93 ? -6.017 9.136 -6.261 1.00 90.62 93 GLU A CA 1
ATOM 746 C C . GLU A 1 93 ? -5.345 8.809 -4.924 1.00 90.62 93 GLU A C 1
ATOM 748 O O . GLU A 1 93 ? -5.478 9.561 -3.959 1.00 90.62 93 GLU A O 1
ATOM 753 N N . PHE A 1 94 ? -4.649 7.674 -4.855 1.00 87.44 94 PHE A N 1
ATOM 754 C CA . PHE A 1 94 ? -4.045 7.187 -3.622 1.00 87.44 94 PHE A CA 1
ATOM 755 C C . PHE A 1 94 ? -2.563 7.526 -3.474 1.00 87.44 94 PHE A C 1
ATOM 757 O O . PHE A 1 94 ? -1.974 7.101 -2.487 1.00 87.44 94 PHE A O 1
ATOM 764 N N . GLU A 1 95 ? -1.945 8.269 -4.391 1.00 87.56 95 GLU A N 1
ATOM 765 C CA . GLU A 1 95 ? -0.536 8.650 -4.275 1.00 87.56 95 GLU A CA 1
ATOM 766 C C . GLU A 1 95 ? -0.333 9.656 -3.127 1.00 87.56 95 GLU A C 1
ATOM 768 O O . GLU A 1 95 ? -0.734 10.817 -3.211 1.00 87.56 95 GLU A O 1
ATOM 773 N N . ALA A 1 96 ? 0.298 9.206 -2.037 1.00 80.38 96 ALA A N 1
ATOM 774 C CA . ALA A 1 96 ? 0.453 9.999 -0.814 1.00 80.38 96 ALA A CA 1
ATOM 775 C C . ALA A 1 96 ? 1.831 10.659 -0.675 1.00 80.38 96 ALA A C 1
ATOM 777 O O . ALA A 1 96 ? 1.981 11.571 0.139 1.00 80.38 96 ALA A O 1
ATOM 778 N N . VAL A 1 97 ? 2.841 10.194 -1.419 1.00 79.69 97 VAL A N 1
ATOM 779 C CA . VAL A 1 97 ? 4.215 10.694 -1.288 1.00 79.69 97 VAL A CA 1
ATOM 780 C C . VAL A 1 97 ? 4.438 11.869 -2.236 1.00 79.69 97 VAL A C 1
ATOM 782 O O . VAL A 1 97 ? 4.896 12.931 -1.809 1.00 79.69 97 VAL A O 1
ATOM 785 N N . HIS A 1 98 ? 4.064 11.707 -3.509 1.00 79.62 98 HIS A N 1
ATOM 786 C CA . HIS A 1 98 ? 4.253 12.730 -4.541 1.00 79.62 98 HIS A CA 1
ATOM 787 C C . HIS A 1 98 ? 2.993 12.919 -5.371 1.00 79.62 98 HIS A C 1
ATOM 789 O O . HIS A 1 98 ? 2.787 12.194 -6.343 1.00 79.62 98 HIS A O 1
ATOM 795 N N . VAL A 1 99 ? 2.183 13.918 -5.018 1.00 82.38 99 VAL A N 1
ATOM 796 C CA . VAL A 1 99 ? 0.920 14.231 -5.704 1.00 82.38 99 VAL A CA 1
ATOM 797 C C . VAL A 1 99 ? 1.111 14.231 -7.223 1.00 82.38 99 VAL A C 1
ATOM 799 O O . VAL A 1 99 ? 2.023 14.875 -7.746 1.00 82.38 99 VAL A O 1
ATOM 802 N N . VAL A 1 100 ? 0.269 13.473 -7.926 1.00 84.25 100 VAL A N 1
ATOM 803 C CA . VAL A 1 100 ? 0.252 13.447 -9.391 1.00 84.25 100 VAL A CA 1
ATOM 804 C C . VAL A 1 100 ? -0.389 14.738 -9.882 1.00 84.25 100 VAL A C 1
ATOM 806 O O . VAL A 1 100 ? -1.528 15.043 -9.533 1.00 84.25 100 VAL A O 1
ATOM 809 N N . THR A 1 101 ? 0.348 15.510 -10.675 1.00 84.00 101 THR A N 1
ATOM 810 C CA . THR A 1 101 ? -0.090 16.853 -11.099 1.00 84.00 101 THR A CA 1
ATOM 811 C C . THR A 1 101 ? -0.910 16.840 -12.387 1.00 84.00 101 THR A C 1
ATOM 813 O O . THR A 1 101 ? -1.790 17.680 -12.565 1.00 84.00 101 THR A O 1
ATOM 816 N N . SER A 1 102 ? -0.648 15.889 -13.287 1.00 88.06 102 SER A N 1
ATOM 817 C CA . SER A 1 102 ? -1.305 15.796 -14.592 1.00 88.06 102 SER A CA 1
ATOM 818 C C . SER A 1 102 ? -1.387 14.357 -15.105 1.00 88.06 102 SER A C 1
ATOM 820 O O . SER A 1 102 ? -0.711 13.454 -14.611 1.00 88.06 102 SER A O 1
ATOM 822 N N . TRP A 1 103 ? -2.193 14.129 -16.146 1.00 87.19 103 TRP A N 1
ATOM 823 C CA . TRP A 1 103 ? -2.267 12.814 -16.793 1.00 87.19 103 TRP A CA 1
ATOM 824 C C . TRP A 1 103 ? -0.948 12.441 -17.498 1.00 87.19 103 TRP A C 1
ATOM 826 O O . TRP A 1 103 ? -0.560 11.277 -17.529 1.00 87.19 103 TRP A O 1
ATOM 836 N N . GLN A 1 104 ? -0.199 13.434 -17.992 1.00 89.62 104 GLN A N 1
ATOM 837 C CA . GLN A 1 104 ? 1.140 13.204 -18.543 1.00 89.62 104 GLN A CA 1
ATOM 838 C C . GLN A 1 104 ? 2.158 12.811 -17.459 1.00 89.62 104 GLN A C 1
ATOM 840 O O . GLN A 1 104 ? 3.108 12.084 -17.742 1.00 89.62 104 GLN A O 1
ATOM 845 N N . ASP A 1 105 ? 1.991 13.275 -16.216 1.00 89.44 105 ASP A N 1
ATOM 846 C CA . ASP A 1 105 ? 2.831 12.858 -15.086 1.00 89.44 105 ASP A CA 1
ATOM 847 C C . ASP A 1 105 ? 2.660 11.358 -14.808 1.00 89.44 105 ASP A C 1
ATOM 849 O O . ASP A 1 105 ? 3.643 10.617 -14.820 1.00 89.44 105 ASP A O 1
ATOM 853 N N . ILE A 1 106 ? 1.422 10.863 -14.690 1.00 90.75 106 ILE A N 1
ATOM 854 C CA . ILE A 1 106 ? 1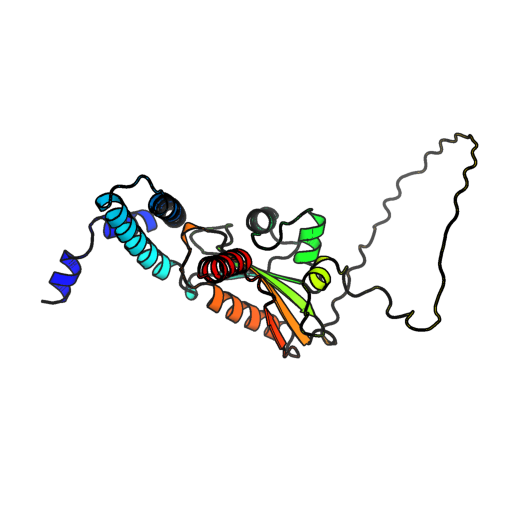.203 9.422 -14.495 1.00 90.75 106 ILE A CA 1
ATOM 855 C C . ILE A 1 106 ? 1.685 8.594 -15.691 1.00 90.75 106 ILE A C 1
ATOM 857 O O . ILE A 1 106 ? 2.309 7.557 -15.475 1.00 90.75 106 ILE A O 1
ATOM 861 N N . GLN A 1 107 ? 1.504 9.073 -16.929 1.00 90.94 107 GLN A N 1
ATOM 862 C CA . GLN A 1 107 ? 2.037 8.405 -18.122 1.00 90.94 107 GLN A CA 1
ATOM 863 C C . GLN A 1 107 ? 3.553 8.206 -18.028 1.00 90.94 107 GLN A C 1
ATOM 865 O O . GLN A 1 107 ? 4.054 7.118 -18.307 1.00 90.94 107 GLN A O 1
ATOM 870 N N . ARG A 1 108 ? 4.289 9.228 -17.573 1.00 89.56 108 ARG A N 1
ATOM 871 C CA . ARG A 1 108 ? 5.735 9.120 -17.338 1.00 89.56 108 ARG A CA 1
ATOM 872 C C . ARG A 1 108 ? 6.052 8.132 -16.216 1.00 89.56 108 ARG A C 1
ATOM 874 O O . ARG A 1 108 ? 6.968 7.331 -16.370 1.00 89.56 108 ARG A O 1
ATOM 881 N N . ARG A 1 109 ? 5.294 8.136 -15.114 1.00 91.00 109 ARG A N 1
ATOM 882 C CA . ARG A 1 109 ? 5.518 7.255 -13.946 1.00 91.00 109 ARG A CA 1
ATOM 883 C C . ARG A 1 109 ? 5.243 5.771 -14.201 1.00 91.00 109 ARG A C 1
ATOM 885 O O . ARG A 1 109 ? 5.780 4.944 -13.466 1.00 91.00 109 ARG A O 1
ATOM 892 N N . VAL A 1 110 ? 4.440 5.428 -15.207 1.00 93.12 110 VAL A N 1
ATOM 893 C CA . VAL A 1 110 ? 4.197 4.031 -15.631 1.00 93.12 110 VAL A CA 1
ATOM 894 C C . VAL A 1 110 ? 4.893 3.668 -16.949 1.00 93.12 110 VAL A C 1
ATOM 896 O O . VAL A 1 110 ? 4.755 2.541 -17.422 1.00 93.12 110 VAL A O 1
ATOM 899 N N . GLY A 1 111 ? 5.607 4.626 -17.543 1.00 89.88 111 GLY A N 1
ATOM 900 C CA . GLY A 1 111 ? 6.268 4.498 -18.836 1.00 89.88 111 GLY A CA 1
ATOM 901 C C . GLY A 1 111 ? 7.698 3.965 -18.749 1.00 89.88 111 GLY A C 1
ATOM 902 O O . GLY A 1 111 ? 8.081 3.244 -17.828 1.00 89.88 111 GLY A O 1
ATOM 903 N N . THR A 1 112 ? 8.504 4.337 -19.737 1.00 90.31 112 THR A N 1
ATOM 904 C CA . THR A 1 112 ? 9.879 3.853 -19.914 1.00 90.31 112 THR A CA 1
ATOM 905 C C . THR A 1 112 ? 10.777 4.206 -18.725 1.00 90.31 112 THR A C 1
ATOM 907 O O . THR A 1 112 ? 10.690 5.309 -18.180 1.00 90.31 112 THR A O 1
ATOM 910 N N . ASN A 1 113 ? 11.678 3.306 -18.334 1.00 92.12 113 ASN A N 1
ATOM 911 C CA . ASN A 1 113 ? 12.553 3.411 -17.162 1.00 92.12 113 ASN A CA 1
ATOM 912 C C . ASN A 1 113 ? 11.799 3.623 -15.838 1.00 92.12 113 ASN A C 1
ATOM 914 O O . ASN A 1 113 ? 12.378 4.054 -14.833 1.00 92.12 113 ASN A O 1
ATOM 918 N N . ARG A 1 114 ? 10.494 3.348 -15.813 1.00 93.62 114 ARG A N 1
ATOM 919 C CA . ARG A 1 114 ? 9.663 3.385 -14.617 1.00 93.62 114 ARG A CA 1
ATOM 920 C C . ARG A 1 114 ? 8.870 2.092 -14.526 1.00 93.62 114 ARG A C 1
ATOM 922 O O . ARG A 1 114 ? 8.471 1.496 -15.524 1.00 93.62 114 ARG A O 1
ATOM 929 N N . ARG A 1 115 ? 8.673 1.614 -13.304 1.00 95.31 115 ARG A N 1
ATOM 930 C CA . ARG A 1 115 ? 7.806 0.470 -13.028 1.00 95.31 115 ARG A CA 1
ATOM 931 C C . ARG A 1 115 ? 6.884 0.848 -11.888 1.00 95.31 115 ARG A C 1
ATOM 933 O O . ARG A 1 115 ? 7.334 1.357 -10.865 1.00 95.31 115 ARG A O 1
ATOM 940 N N . CYS A 1 116 ? 5.598 0.604 -12.076 1.00 95.44 116 CYS A N 1
ATOM 941 C CA . CYS A 1 116 ? 4.603 0.738 -11.030 1.00 95.44 116 CYS A CA 1
ATOM 942 C C . CYS A 1 116 ? 4.056 -0.657 -10.739 1.00 95.44 116 CYS A C 1
ATOM 944 O O . CYS A 1 116 ? 3.599 -1.355 -11.645 1.00 95.44 116 CYS A O 1
ATOM 946 N N . TYR A 1 117 ? 4.153 -1.083 -9.488 1.00 96.06 117 TYR A N 1
ATOM 947 C CA . TYR A 1 117 ? 3.622 -2.353 -9.021 1.00 96.06 117 TYR A CA 1
ATOM 948 C C . TYR A 1 117 ? 2.533 -2.097 -7.996 1.00 96.06 117 TYR A C 1
ATOM 950 O O . TYR A 1 117 ? 2.662 -1.222 -7.141 1.00 96.06 117 TYR A O 1
ATOM 958 N N . VAL A 1 118 ? 1.477 -2.895 -8.048 1.00 94.94 118 VAL A N 1
ATOM 959 C CA . VAL A 1 118 ? 0.399 -2.851 -7.066 1.00 94.94 118 VAL A CA 1
ATOM 960 C C . VAL A 1 118 ? 0.148 -4.237 -6.502 1.00 94.94 118 VAL A C 1
ATOM 962 O O . VAL A 1 118 ? 0.196 -5.232 -7.224 1.00 94.94 118 VAL A O 1
ATOM 965 N N . PHE A 1 119 ? -0.147 -4.302 -5.206 1.00 94.25 119 PHE A N 1
ATOM 966 C CA . PHE A 1 119 ? -0.819 -5.468 -4.646 1.00 94.25 119 PHE A CA 1
ATOM 967 C C . PHE A 1 119 ? -2.322 -5.291 -4.747 1.00 94.25 119 PHE A C 1
ATOM 969 O O . PHE A 1 119 ? -2.863 -4.272 -4.326 1.00 94.25 119 PHE A O 1
ATOM 976 N N . THR A 1 120 ? -2.988 -6.311 -5.267 1.00 93.00 120 THR A N 1
ATOM 977 C CA . THR A 1 120 ? -4.447 -6.416 -5.309 1.00 93.00 120 THR A CA 1
ATOM 978 C C . THR A 1 120 ? -4.884 -7.605 -4.465 1.00 93.00 120 THR A C 1
ATOM 980 O O . THR A 1 120 ? -4.121 -8.549 -4.272 1.00 93.00 120 THR A O 1
ATOM 983 N N . HIS A 1 121 ? -6.091 -7.543 -3.911 1.00 92.12 121 HIS A N 1
ATOM 984 C CA . HIS A 1 121 ? -6.655 -8.632 -3.120 1.00 92.12 121 HIS A CA 1
ATOM 985 C C . HIS A 1 121 ? -7.891 -9.173 -3.834 1.00 92.12 121 HIS A C 1
ATOM 987 O O . HIS A 1 121 ? -8.736 -8.396 -4.271 1.00 92.12 121 HIS A O 1
ATOM 993 N N . ARG A 1 122 ? -8.038 -10.499 -3.900 1.00 87.38 122 ARG A N 1
ATOM 994 C CA . ARG A 1 122 ? -9.111 -11.154 -4.675 1.00 87.38 122 ARG A CA 1
ATOM 995 C C . ARG A 1 122 ? -10.516 -10.752 -4.233 1.00 87.38 122 ARG A C 1
ATOM 997 O O . ARG A 1 122 ? -11.380 -10.532 -5.062 1.00 87.38 122 ARG A O 1
ATOM 1004 N N . CYS A 1 123 ? -10.729 -10.577 -2.929 1.00 87.12 123 CYS A N 1
ATOM 1005 C CA . CYS A 1 123 ? -12.015 -10.114 -2.388 1.00 87.12 123 CYS A CA 1
ATOM 1006 C C . CYS A 1 123 ? -12.203 -8.581 -2.427 1.00 87.12 123 CYS A C 1
ATOM 1008 O O . CYS A 1 123 ? -13.157 -8.077 -1.841 1.00 87.12 123 CYS A O 1
ATOM 1010 N N . MET A 1 124 ? -11.273 -7.829 -3.030 1.00 85.56 124 MET A N 1
ATOM 1011 C CA . MET A 1 124 ? -11.360 -6.375 -3.228 1.00 85.56 124 MET A CA 1
ATOM 1012 C C . MET A 1 124 ? -10.919 -6.023 -4.653 1.00 85.56 124 MET A C 1
ATOM 1014 O O . MET A 1 124 ? -9.844 -5.463 -4.883 1.00 85.56 124 MET A O 1
ATOM 1018 N N . GLU A 1 125 ? -11.754 -6.390 -5.620 1.00 80.75 125 GLU A N 1
ATOM 1019 C CA . GLU A 1 125 ? -11.454 -6.209 -7.037 1.00 80.75 125 GLU A CA 1
ATOM 1020 C C . GLU A 1 125 ? -11.289 -4.733 -7.421 1.00 80.75 125 GLU A C 1
ATOM 1022 O O . GLU A 1 125 ? -12.056 -3.854 -7.019 1.00 80.75 125 GLU A O 1
ATOM 1027 N N . GLY A 1 126 ? -10.268 -4.453 -8.232 1.00 81.56 126 GLY A N 1
ATOM 1028 C CA . GLY A 1 126 ? -10.024 -3.123 -8.792 1.00 81.56 126 GLY A CA 1
ATOM 1029 C C . GLY A 1 126 ? -9.550 -2.065 -7.790 1.00 81.56 126 GLY A C 1
ATOM 1030 O O . GLY A 1 126 ? -9.446 -0.895 -8.165 1.00 81.56 126 GLY A O 1
ATOM 1031 N N . ILE A 1 127 ? -9.255 -2.442 -6.541 1.00 88.62 127 ILE A N 1
ATOM 1032 C CA . ILE A 1 127 ? -8.714 -1.538 -5.523 1.00 88.62 127 ILE A CA 1
ATOM 1033 C C . ILE A 1 127 ? -7.277 -1.965 -5.198 1.00 88.62 127 ILE A C 1
ATOM 1035 O O . ILE A 1 127 ? -7.078 -3.018 -4.586 1.00 88.62 127 ILE A O 1
ATOM 1039 N N . PRO A 1 128 ? -6.258 -1.168 -5.573 1.00 93.25 128 PRO A N 1
ATOM 1040 C CA . PRO A 1 128 ? -4.887 -1.455 -5.178 1.00 93.25 128 PRO A CA 1
ATOM 1041 C C . PRO A 1 128 ? -4.769 -1.285 -3.666 1.00 93.25 128 PRO A C 1
ATOM 1043 O O . PRO A 1 128 ? -5.235 -0.290 -3.123 1.00 93.25 128 PRO A O 1
ATOM 1046 N N . VAL A 1 129 ? -4.159 -2.245 -2.983 1.00 93.06 129 VAL A N 1
ATOM 1047 C CA . VAL A 1 129 ? -3.954 -2.257 -1.529 1.00 93.06 129 VAL A CA 1
ATOM 1048 C C . VAL A 1 129 ? -2.689 -1.485 -1.156 1.00 93.06 129 VAL A C 1
ATOM 1050 O O . VAL A 1 129 ? -2.690 -0.658 -0.242 1.00 93.06 129 VAL A O 1
ATOM 1053 N N . VAL A 1 130 ? -1.612 -1.736 -1.900 1.00 92.81 130 VAL A N 1
ATOM 1054 C CA . VAL A 1 130 ? -0.343 -1.014 -1.798 1.00 92.81 130 VAL A CA 1
ATOM 1055 C C . VAL A 1 130 ? 0.144 -0.710 -3.206 1.00 92.81 130 VAL A C 1
ATOM 1057 O O . VAL A 1 130 ? 0.073 -1.578 -4.075 1.00 92.81 130 VAL A O 1
ATOM 1060 N N . VAL A 1 131 ? 0.635 0.506 -3.412 1.00 93.88 131 VAL A N 1
ATOM 1061 C CA . VAL A 1 131 ? 1.238 0.986 -4.656 1.00 93.88 131 VAL A CA 1
ATOM 1062 C C . VAL A 1 131 ? 2.731 1.196 -4.421 1.00 93.88 131 VAL A C 1
ATOM 1064 O O . VAL A 1 131 ? 3.122 1.799 -3.421 1.00 93.88 131 VAL A O 1
ATOM 1067 N N . LEU A 1 132 ? 3.559 0.699 -5.333 1.00 95.00 132 LEU A N 1
ATOM 1068 C CA . LEU A 1 132 ? 5.010 0.841 -5.333 1.00 95.00 132 LEU A CA 1
ATOM 1069 C C . LEU A 1 132 ? 5.460 1.437 -6.661 1.00 95.00 132 LEU A C 1
ATOM 1071 O O . LEU A 1 132 ? 5.302 0.812 -7.709 1.00 95.00 132 LEU A O 1
ATOM 1075 N N . HIS A 1 133 ? 6.093 2.602 -6.601 1.00 94.81 133 HIS A N 1
ATOM 1076 C CA . HIS A 1 133 ? 6.747 3.204 -7.749 1.00 94.81 133 HIS A CA 1
ATOM 1077 C C . HIS A 1 133 ? 8.263 2.997 -7.697 1.00 94.81 133 HIS A C 1
ATOM 1079 O O . HIS A 1 133 ? 8.920 3.240 -6.679 1.00 94.81 133 HIS A O 1
ATOM 1085 N N . VAL A 1 134 ? 8.812 2.573 -8.832 1.00 95.31 134 VAL A N 1
ATOM 1086 C CA . VAL A 1 134 ? 10.224 2.251 -9.023 1.00 95.31 134 VAL A CA 1
ATOM 1087 C C . VAL A 1 134 ? 10.767 3.045 -10.201 1.00 95.31 134 VAL A C 1
ATOM 1089 O O . VAL A 1 134 ? 10.147 3.102 -11.266 1.00 95.31 134 VAL A O 1
ATOM 1092 N N . ALA A 1 135 ? 11.936 3.647 -10.019 1.00 94.50 135 ALA A N 1
ATOM 1093 C CA . ALA A 1 135 ? 12.716 4.223 -11.100 1.00 94.50 135 ALA A CA 1
ATOM 1094 C C . ALA A 1 135 ? 13.900 3.313 -11.430 1.00 94.50 135 ALA A C 1
ATOM 1096 O O . ALA A 1 135 ? 14.618 2.876 -10.532 1.00 94.50 135 ALA A O 1
ATOM 1097 N N . LEU A 1 136 ? 14.080 3.037 -12.718 1.00 93.75 136 LEU A N 1
ATOM 1098 C CA . LEU A 1 136 ? 15.214 2.296 -13.254 1.00 93.75 136 LEU A CA 1
ATOM 1099 C C . LEU A 1 136 ? 16.299 3.299 -13.647 1.00 93.75 136 LEU A C 1
ATOM 1101 O O . LEU A 1 136 ? 16.011 4.290 -14.325 1.00 93.75 136 LEU A O 1
ATOM 1105 N N . ALA A 1 137 ? 17.523 3.071 -13.181 1.00 91.56 137 ALA A N 1
ATOM 1106 C CA . ALA A 1 137 ? 18.641 3.988 -13.362 1.00 91.56 137 ALA A CA 1
ATOM 1107 C C . ALA A 1 137 ? 19.976 3.230 -13.514 1.00 91.56 137 ALA A C 1
ATOM 1109 O O . ALA A 1 137 ? 20.088 2.077 -13.088 1.00 91.56 137 ALA A O 1
ATOM 1110 N N . PRO A 1 138 ? 21.006 3.868 -14.097 1.00 90.12 138 PRO A N 1
ATOM 1111 C CA . PRO A 1 138 ? 22.364 3.323 -14.109 1.00 90.12 138 PRO A CA 1
ATOM 1112 C C . PRO A 1 138 ? 23.032 3.334 -12.729 1.00 90.12 138 PRO A C 1
ATOM 1114 O O . PRO A 1 138 ? 23.951 2.564 -12.496 1.00 90.12 138 PRO A O 1
ATOM 1117 N N . GLU A 1 139 ? 22.571 4.174 -11.803 1.00 90.69 139 GLU A N 1
ATOM 1118 C CA . GLU A 1 139 ? 23.139 4.318 -10.461 1.00 90.69 139 GLU A CA 1
ATOM 1119 C C . GLU A 1 139 ? 22.053 4.659 -9.430 1.00 90.69 139 GLU A C 1
ATOM 1121 O O . GLU A 1 139 ? 20.947 5.088 -9.782 1.00 90.69 139 GLU A O 1
ATOM 1126 N N . ILE A 1 140 ? 22.356 4.479 -8.140 1.00 89.94 140 ILE A N 1
ATOM 1127 C CA . ILE A 1 140 ? 21.461 4.894 -7.052 1.00 89.94 140 ILE A CA 1
ATOM 1128 C C . ILE A 1 140 ? 21.349 6.422 -7.055 1.00 89.94 140 ILE A C 1
ATOM 1130 O O . ILE A 1 140 ? 22.308 7.133 -6.764 1.00 89.94 140 ILE A O 1
ATOM 1134 N N . SER A 1 141 ? 20.149 6.929 -7.332 1.00 86.31 141 SER A N 1
ATOM 1135 C CA . SER A 1 141 ? 19.880 8.366 -7.270 1.00 86.31 141 SER A CA 1
ATOM 1136 C C . SER A 1 141 ? 19.952 8.888 -5.833 1.00 86.31 141 SER A C 1
ATOM 1138 O O . SER A 1 141 ? 19.430 8.259 -4.913 1.00 86.31 141 SER A O 1
ATOM 1140 N N . SER A 1 142 ? 20.537 10.073 -5.651 1.00 84.81 142 SER A N 1
ATOM 1141 C CA . SER A 1 142 ? 20.573 10.811 -4.380 1.00 84.81 142 SER A CA 1
ATOM 1142 C C . SER A 1 142 ? 19.451 11.848 -4.247 1.00 84.81 142 SER A C 1
ATOM 1144 O O . SER A 1 142 ? 19.196 12.343 -3.150 1.00 84.81 142 SER A O 1
ATOM 1146 N N . CYS A 1 143 ? 18.766 12.183 -5.347 1.00 83.19 143 CYS A N 1
ATOM 1147 C CA . CYS A 1 143 ? 17.735 13.214 -5.380 1.00 83.19 143 CYS A CA 1
ATOM 1148 C C . CYS A 1 143 ? 16.485 12.735 -6.118 1.00 83.19 143 CYS A C 1
ATOM 1150 O O . CYS A 1 143 ? 16.542 12.178 -7.217 1.00 83.19 143 CYS A O 1
ATOM 1152 N N . LEU A 1 144 ? 15.330 13.007 -5.520 1.00 82.38 144 LEU A N 1
ATOM 1153 C CA . LEU A 1 144 ? 14.035 12.673 -6.093 1.00 82.38 144 LEU A CA 1
ATOM 1154 C C . LEU A 1 144 ? 13.685 13.524 -7.324 1.00 82.38 144 LEU A C 1
ATOM 1156 O O . LEU A 1 144 ? 13.128 12.992 -8.279 1.00 82.38 144 LEU A O 1
ATOM 1160 N N . HIS A 1 145 ? 14.006 14.823 -7.334 1.00 78.88 145 HIS A N 1
ATOM 1161 C CA . HIS A 1 145 ? 13.675 15.714 -8.460 1.00 78.88 145 HIS A CA 1
ATOM 1162 C C . HIS A 1 145 ? 14.287 15.202 -9.769 1.00 78.88 145 HIS A C 1
ATOM 1164 O O . HIS A 1 145 ? 13.639 15.177 -10.809 1.00 78.88 145 HIS A O 1
ATOM 1170 N N . SER A 1 146 ? 15.495 14.639 -9.691 1.00 76.44 146 SER A N 1
ATOM 1171 C CA . SER A 1 146 ? 16.161 13.974 -10.812 1.00 76.44 146 SER A CA 1
ATOM 1172 C C . SER A 1 146 ? 15.436 12.718 -11.319 1.00 76.44 146 SER A C 1
ATOM 1174 O O . SER A 1 146 ? 15.776 12.230 -12.390 1.00 76.44 146 SER A O 1
ATOM 1176 N N . LEU A 1 147 ? 14.465 12.169 -10.585 1.00 79.06 147 LEU A N 1
ATOM 1177 C CA . LEU A 1 147 ? 13.653 11.017 -10.991 1.00 79.06 147 LEU A CA 1
ATOM 1178 C C . LEU A 1 147 ? 12.265 11.419 -11.502 1.00 79.06 147 LEU A C 1
ATOM 1180 O O . LEU A 1 147 ? 11.724 10.736 -12.368 1.00 79.06 147 LEU A O 1
ATOM 1184 N N . ILE A 1 148 ? 11.675 12.495 -10.986 1.00 74.81 148 ILE A N 1
ATOM 1185 C CA . ILE A 1 148 ? 10.329 12.934 -11.391 1.00 74.81 148 ILE A CA 1
ATOM 1186 C C . ILE A 1 148 ? 10.396 13.881 -12.600 1.00 74.81 148 ILE A C 1
ATOM 1188 O O . ILE A 1 148 ? 9.579 13.770 -13.517 1.00 74.81 148 ILE A O 1
ATOM 1192 N N . ASP A 1 149 ? 11.402 14.759 -12.646 1.00 67.12 149 ASP A N 1
ATOM 1193 C CA . ASP A 1 149 ? 11.499 15.806 -13.669 1.00 67.12 149 ASP A CA 1
ATOM 1194 C C . ASP A 1 149 ? 12.343 15.413 -14.876 1.00 67.12 149 ASP A C 1
ATOM 1196 O O . ASP A 1 149 ? 12.219 16.052 -15.916 1.00 67.12 149 ASP A O 1
ATOM 1200 N N . LYS A 1 150 ? 13.170 14.359 -14.792 1.00 60.44 150 LYS A N 1
ATOM 1201 C CA . LYS A 1 150 ? 13.904 13.879 -15.970 1.00 60.44 150 LYS A CA 1
ATOM 1202 C C . LYS A 1 150 ? 12.903 13.336 -17.001 1.00 60.44 150 LYS A C 1
ATOM 1204 O O . LYS A 1 150 ? 12.293 12.294 -16.728 1.00 60.44 150 LYS A O 1
ATOM 1209 N N . PRO A 1 151 ? 12.743 13.966 -18.182 1.00 51.72 151 PRO A N 1
ATOM 1210 C CA . PRO A 1 151 ? 12.237 13.233 -19.331 1.00 51.72 151 PRO A CA 1
ATOM 1211 C C . PRO A 1 151 ? 13.165 12.032 -19.560 1.00 51.72 151 PRO A C 1
ATOM 1213 O O . PRO A 1 151 ? 14.341 12.067 -19.186 1.00 51.72 151 PRO A O 1
ATOM 1216 N N . SER A 1 152 ? 12.605 10.9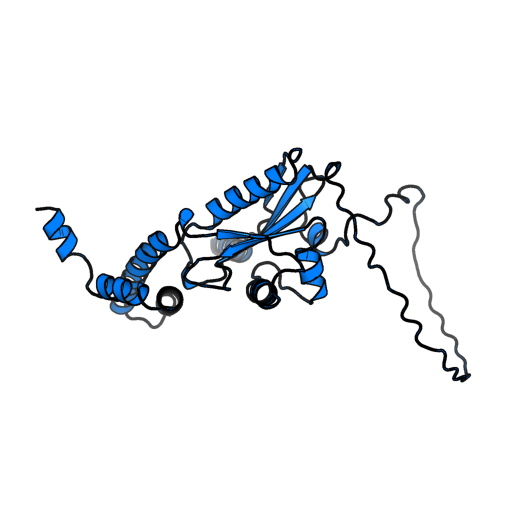37 -20.069 1.00 47.41 152 SER A N 1
ATOM 1217 C CA . SER A 1 152 ? 13.315 9.705 -20.433 1.00 47.41 152 SER A CA 1
ATOM 1218 C C . SER A 1 152 ? 14.724 9.995 -20.959 1.00 47.41 152 SER A C 1
ATOM 1220 O O . SER A 1 152 ? 14.894 10.923 -21.743 1.00 47.41 152 SER A O 1
ATOM 1222 N N . LEU A 1 153 ? 15.722 9.228 -20.504 1.00 50.56 153 LEU A N 1
ATOM 1223 C CA . LEU A 1 153 ? 17.133 9.349 -20.890 1.00 50.56 153 LEU A CA 1
ATOM 1224 C C . LEU A 1 153 ? 17.308 9.212 -22.414 1.00 50.56 153 LEU A C 1
ATOM 1226 O O . LEU A 1 153 ? 17.627 8.143 -22.918 1.00 50.56 153 LEU A O 1
ATOM 1230 N N . SER A 1 154 ? 17.079 10.298 -23.138 1.00 48.41 154 SER A N 1
ATOM 1231 C CA . SER A 1 154 ? 17.330 10.447 -24.564 1.00 48.41 154 SER A CA 1
ATOM 1232 C C . SER A 1 154 ? 17.302 11.935 -24.905 1.00 48.41 154 SER A C 1
ATOM 1234 O O . SER A 1 154 ? 16.433 12.380 -25.639 1.00 48.41 154 SER A O 1
ATOM 1236 N N . ASP A 1 155 ? 18.230 12.709 -24.344 1.00 37.75 155 ASP A N 1
ATOM 1237 C CA . ASP A 1 155 ? 18.617 14.006 -24.903 1.00 37.75 155 ASP A CA 1
ATOM 1238 C C . ASP A 1 155 ? 20.050 14.355 -24.467 1.00 37.75 155 ASP A C 1
ATOM 1240 O O . ASP A 1 155 ? 20.296 14.967 -23.435 1.00 37.75 155 ASP A O 1
ATOM 1244 N N . LYS A 1 156 ? 20.997 13.913 -25.303 1.00 35.78 156 LYS A N 1
ATOM 1245 C CA . LYS A 1 156 ? 22.309 14.527 -25.563 1.00 35.78 156 LYS A CA 1
ATOM 1246 C C . LYS A 1 156 ? 23.210 14.829 -24.354 1.00 35.78 156 LYS A C 1
ATOM 1248 O O . LYS A 1 156 ? 23.407 15.985 -23.988 1.00 35.78 156 LYS A O 1
ATOM 1253 N N . ASP A 1 157 ? 23.981 13.823 -23.942 1.00 35.75 157 ASP A N 1
ATOM 1254 C CA . ASP A 1 157 ? 25.365 14.042 -23.492 1.00 35.75 157 ASP A CA 1
ATOM 1255 C C . ASP A 1 157 ? 26.246 14.438 -24.695 1.00 35.75 157 ASP A C 1
ATOM 1257 O O . ASP A 1 157 ? 27.102 13.687 -25.148 1.00 35.75 157 ASP A O 1
ATOM 1261 N N . VAL A 1 158 ? 26.000 15.622 -25.263 1.00 40.75 158 VAL A N 1
ATOM 1262 C CA . VAL A 1 158 ? 26.932 16.331 -26.153 1.00 40.75 158 VAL A CA 1
ATOM 1263 C C . VAL A 1 158 ? 26.743 17.824 -25.904 1.00 40.75 158 VAL A C 1
ATOM 1265 O O . VAL A 1 158 ? 26.040 18.501 -26.645 1.00 40.75 158 VAL A O 1
ATOM 1268 N N . ASN A 1 159 ? 27.287 18.311 -24.789 1.00 31.73 159 ASN A N 1
ATOM 1269 C CA . ASN A 1 159 ? 27.960 19.613 -24.692 1.00 31.73 159 ASN A CA 1
ATOM 1270 C C . ASN A 1 159 ? 28.457 19.829 -23.260 1.00 31.73 159 ASN A C 1
ATOM 1272 O O . ASN A 1 159 ? 28.005 20.704 -22.529 1.00 31.73 159 ASN A O 1
ATOM 1276 N N . ALA A 1 160 ? 29.437 19.016 -22.875 1.00 39.50 160 ALA A N 1
ATOM 1277 C CA . ALA A 1 160 ? 30.316 19.300 -21.753 1.00 39.50 160 ALA A CA 1
ATOM 1278 C C . ALA A 1 160 ? 31.739 19.546 -22.264 1.00 39.50 160 ALA A C 1
ATOM 1280 O O . ALA A 1 160 ? 32.662 18.881 -21.826 1.00 39.50 160 ALA A O 1
ATOM 1281 N N . VAL A 1 161 ? 31.920 20.489 -23.195 1.00 34.72 161 VAL A N 1
ATOM 1282 C CA . VAL A 1 161 ? 33.181 21.229 -23.355 1.00 34.72 161 VAL A CA 1
ATOM 1283 C C . VAL A 1 161 ? 32.842 22.615 -23.913 1.00 34.72 161 VAL A C 1
ATOM 1285 O O . VAL A 1 161 ? 32.239 22.717 -24.978 1.00 34.72 161 VAL A O 1
ATOM 1288 N N . THR A 1 162 ? 33.252 23.653 -23.177 1.00 30.25 162 THR A N 1
ATOM 1289 C CA . THR A 1 162 ? 33.769 24.986 -23.581 1.00 30.25 162 THR A CA 1
ATOM 1290 C C . THR A 1 162 ? 33.125 26.162 -22.814 1.00 30.25 162 THR A C 1
ATOM 1292 O O . THR A 1 162 ? 31.988 26.548 -23.053 1.00 30.25 162 THR A O 1
ATOM 1295 N N . SER A 1 163 ? 33.939 26.730 -21.910 1.00 31.77 163 SER A N 1
ATOM 1296 C CA . SER A 1 163 ? 34.063 28.155 -21.529 1.00 31.77 163 SER A CA 1
ATOM 1297 C C . SER A 1 163 ? 32.889 28.934 -20.900 1.00 31.77 163 SER A C 1
ATOM 1299 O O . SER A 1 163 ? 32.026 29.468 -21.583 1.00 31.77 163 SER A O 1
ATOM 1301 N N . SER A 1 164 ? 32.989 29.112 -19.577 1.00 30.94 164 SER A N 1
ATOM 1302 C CA . SER A 1 164 ? 33.241 30.394 -18.880 1.00 30.94 164 SER A CA 1
ATOM 1303 C C . SER A 1 164 ? 32.471 31.687 -19.249 1.00 30.94 164 SER A C 1
ATOM 1305 O O . SER A 1 164 ? 32.666 32.250 -20.320 1.00 30.94 164 SER A O 1
ATOM 1307 N N . SER A 1 165 ? 31.861 32.262 -18.200 1.00 30.66 165 SER A N 1
ATOM 1308 C CA . SER A 1 165 ? 31.902 33.689 -17.800 1.00 30.66 165 SER A CA 1
ATOM 1309 C C . SER A 1 165 ? 30.914 34.726 -18.375 1.00 30.66 165 SER A C 1
ATOM 1311 O O . SER A 1 165 ? 30.618 34.782 -19.560 1.00 30.66 165 SER A O 1
ATOM 1313 N N . THR A 1 166 ? 30.567 35.653 -17.463 1.00 29.41 166 THR A N 1
ATOM 1314 C CA . THR A 1 166 ? 30.121 37.064 -17.604 1.00 29.41 166 THR A CA 1
ATOM 1315 C C . THR A 1 166 ? 28.635 37.431 -17.808 1.00 29.41 166 THR A C 1
ATOM 1317 O O . THR A 1 166 ? 28.082 37.384 -18.895 1.00 29.41 166 THR A O 1
ATOM 1320 N N . SER A 1 167 ? 28.030 37.854 -16.688 1.00 29.59 167 SER A N 1
ATOM 1321 C CA . SER A 1 167 ? 27.280 39.102 -16.413 1.00 29.59 167 SER A CA 1
ATOM 1322 C C . SER A 1 167 ? 26.508 39.886 -17.500 1.00 29.59 167 SER A C 1
ATOM 1324 O O . SER A 1 167 ? 27.070 40.360 -18.479 1.00 29.59 167 SER A O 1
ATOM 1326 N N . SER A 1 168 ? 25.277 40.237 -17.086 1.00 29.42 168 SER A N 1
ATOM 1327 C CA . SER A 1 168 ? 24.603 41.558 -17.130 1.00 29.42 168 SER A CA 1
ATOM 1328 C C . SER A 1 168 ? 23.943 42.097 -18.418 1.00 29.42 168 SER A C 1
ATOM 1330 O O . SER A 1 168 ? 24.607 42.536 -19.345 1.00 29.42 168 SER A O 1
ATOM 1332 N N . SER A 1 169 ? 22.606 42.211 -18.317 1.00 29.31 169 SER A N 1
ATOM 1333 C CA . SER A 1 169 ? 21.710 43.336 -18.682 1.00 29.31 169 SER A CA 1
ATOM 1334 C C . SER A 1 169 ? 21.724 43.943 -20.093 1.00 29.31 169 SER A C 1
ATOM 1336 O O . SER A 1 169 ? 22.686 44.589 -20.489 1.00 29.31 169 SER A O 1
ATOM 1338 N N . SER A 1 170 ? 20.554 43.976 -20.745 1.00 30.19 170 SER A N 1
ATOM 1339 C CA . SER A 1 170 ? 19.791 45.219 -20.999 1.00 30.19 170 SER A CA 1
ATOM 1340 C C . SER A 1 170 ? 18.539 44.978 -21.856 1.00 30.19 170 SER A C 1
ATOM 1342 O O . SER A 1 170 ? 18.459 44.080 -22.686 1.00 30.19 170 SER A O 1
ATOM 1344 N N . SER A 1 171 ? 17.537 45.801 -21.578 1.00 30.05 171 SER A N 1
ATOM 1345 C CA . SER A 1 171 ? 16.244 45.972 -22.236 1.00 30.05 171 SER A CA 1
ATOM 1346 C C . SER A 1 171 ? 16.337 46.661 -23.602 1.00 30.05 171 SER A C 1
ATOM 1348 O O . SER A 1 171 ? 17.113 47.601 -23.746 1.00 30.05 171 SER A O 1
ATOM 1350 N N . SER A 1 172 ? 15.434 46.343 -24.535 1.00 29.98 172 SER A N 1
ATOM 1351 C CA . SER A 1 172 ? 14.691 47.365 -25.300 1.00 29.98 172 SER A CA 1
ATOM 1352 C C . SER A 1 172 ? 13.585 46.769 -26.177 1.00 29.98 172 SER A C 1
ATOM 1354 O O . SER A 1 172 ? 13.726 45.754 -26.848 1.00 29.98 172 SER A O 1
ATOM 1356 N N . THR A 1 173 ? 12.457 47.464 -26.115 1.00 28.25 173 THR A N 1
ATOM 1357 C CA . THR A 1 173 ? 11.254 47.416 -26.944 1.00 28.25 173 THR A CA 1
ATOM 1358 C C . THR A 1 173 ? 11.501 47.875 -28.381 1.00 28.25 173 THR A C 1
ATOM 1360 O O . THR A 1 173 ? 12.188 48.873 -28.578 1.00 28.25 173 THR A O 1
ATOM 1363 N N . SER A 1 174 ? 10.805 47.292 -29.359 1.00 30.61 174 SER A N 1
ATOM 1364 C CA . SER A 1 174 ? 10.077 48.065 -30.381 1.00 30.61 174 SER A CA 1
ATOM 1365 C C . SER A 1 174 ? 9.103 47.188 -31.176 1.00 30.61 174 SER A C 1
ATOM 1367 O O . SER A 1 174 ? 9.166 45.965 -31.184 1.00 30.61 174 SER A O 1
ATOM 1369 N N . SER A 1 175 ? 8.123 47.889 -31.722 1.00 29.61 175 SER A N 1
ATOM 1370 C CA . SER A 1 175 ? 6.779 47.522 -32.149 1.00 29.61 175 SER A CA 1
ATOM 1371 C C . SER A 1 175 ? 6.636 47.233 -33.648 1.00 29.61 175 SER A C 1
ATOM 1373 O O . SER A 1 175 ? 7.559 47.481 -34.416 1.00 29.61 175 SER A O 1
ATOM 1375 N N . SER A 1 176 ? 5.385 46.919 -34.028 1.00 31.27 176 SER A N 1
ATOM 1376 C CA . SER A 1 176 ? 4.744 46.990 -35.363 1.00 31.27 176 SER A CA 1
ATOM 1377 C C . SER A 1 176 ? 4.850 45.721 -36.223 1.00 31.27 176 SER A C 1
ATOM 1379 O O . SER A 1 176 ? 5.857 45.034 -36.184 1.00 31.27 176 SER A O 1
ATOM 1381 N N . SER A 1 177 ? 3.887 45.320 -37.054 1.00 29.88 177 SER A N 1
ATOM 1382 C CA . SER A 1 177 ? 2.427 45.485 -37.168 1.00 29.88 177 SER A CA 1
ATOM 1383 C C . SER A 1 177 ? 1.992 44.622 -38.367 1.00 29.88 177 SER A C 1
ATOM 1385 O O . SER A 1 177 ? 2.748 44.497 -39.323 1.00 29.88 177 SER A O 1
ATOM 1387 N N . SER A 1 178 ? 0.755 44.111 -38.334 1.00 29.41 178 SER A N 1
ATOM 1388 C CA . SER A 1 178 ? -0.090 43.703 -39.478 1.00 29.41 178 SER A CA 1
ATOM 1389 C C . SER A 1 178 ? 0.425 42.656 -40.482 1.00 29.41 178 SER A C 1
ATOM 1391 O O . SER A 1 178 ? 1.290 42.930 -41.305 1.00 29.41 178 SER A O 1
ATOM 1393 N N . SER A 1 179 ? -0.282 41.530 -40.598 1.00 30.42 179 SER A N 1
ATOM 1394 C CA . SER A 1 179 ? -1.228 41.308 -41.711 1.00 30.42 179 SER A CA 1
ATOM 1395 C C . SER A 1 179 ? -1.825 39.896 -41.686 1.00 30.42 179 SER A C 1
ATOM 1397 O O . SER A 1 179 ? -1.189 38.905 -41.345 1.00 30.42 179 SER A O 1
ATOM 1399 N N . SER A 1 180 ? -3.106 39.853 -42.024 1.00 31.45 180 SER A N 1
ATOM 1400 C CA . SER A 1 180 ? -3.960 38.690 -42.223 1.00 31.45 180 SER A CA 1
ATOM 1401 C C . SER A 1 180 ? -3.580 37.882 -43.463 1.00 31.45 180 SER A C 1
ATOM 1403 O O . SER A 1 180 ? -3.416 38.459 -44.535 1.00 31.45 180 SER A O 1
ATOM 1405 N N . SER A 1 181 ? -3.616 36.554 -43.372 1.00 32.34 181 SER A N 1
ATOM 1406 C CA . SER A 1 181 ? -4.122 35.722 -44.470 1.00 32.34 181 SER A CA 1
ATOM 1407 C C . SER A 1 181 ? -4.567 34.354 -43.960 1.00 32.34 181 SER A C 1
ATOM 1409 O O . SER A 1 181 ? -3.824 33.582 -43.362 1.00 32.34 181 SER A O 1
ATOM 1411 N N . SER A 1 182 ? -5.844 34.088 -44.194 1.00 32.31 182 SER A N 1
ATOM 1412 C CA . SER A 1 182 ? -6.466 32.778 -44.179 1.00 32.31 182 SER A CA 1
ATOM 1413 C C . SER A 1 182 ? -5.927 31.938 -45.335 1.00 32.31 182 SER A C 1
ATOM 1415 O O . SER A 1 182 ? -6.031 32.349 -46.490 1.00 32.31 182 SER A O 1
ATOM 1417 N N . SER A 1 183 ? -5.445 30.734 -45.046 1.00 33.75 183 SER A N 1
ATOM 1418 C CA . SER A 1 183 ? -5.479 29.647 -46.021 1.00 33.75 183 SER A CA 1
ATOM 1419 C C . SER A 1 183 ? -5.725 28.323 -45.309 1.00 33.75 183 SER A C 1
ATOM 1421 O O . SER A 1 183 ? -4.993 27.881 -44.431 1.00 33.75 183 SER A O 1
ATOM 1423 N N . SER A 1 184 ? -6.856 27.744 -45.675 1.00 33.78 184 SER A N 1
ATOM 1424 C CA . SER A 1 184 ? -7.267 26.378 -45.428 1.00 33.78 184 SER A CA 1
ATOM 1425 C C . SER A 1 184 ? -6.350 25.413 -46.175 1.00 33.78 184 SER A C 1
ATOM 1427 O O . SER A 1 184 ? -6.292 25.454 -47.404 1.00 33.78 184 SER A O 1
ATOM 1429 N N . SER A 1 185 ? -5.714 24.494 -45.456 1.00 33.09 185 SER A N 1
ATOM 1430 C CA . SER A 1 185 ? -5.134 23.286 -46.038 1.00 33.09 185 SER A CA 1
ATOM 1431 C C . SER A 1 185 ? -5.419 22.082 -45.141 1.00 33.09 185 SER A C 1
ATOM 1433 O O . SER A 1 185 ? -4.860 21.906 -44.064 1.00 33.09 185 SER A O 1
ATOM 1435 N N . SER A 1 186 ? -6.397 21.304 -45.607 1.00 31.44 186 SER A N 1
ATOM 1436 C CA . SER A 1 186 ? -6.482 19.843 -45.543 1.00 31.44 186 SER A CA 1
ATOM 1437 C C . SER A 1 186 ? -5.629 19.146 -44.478 1.00 31.44 186 SER A C 1
ATOM 1439 O O . SER A 1 186 ? -4.424 18.952 -44.636 1.00 31.44 186 SER A O 1
ATOM 1441 N N . SER A 1 187 ? -6.325 18.668 -43.451 1.00 28.38 187 SER A N 1
ATOM 1442 C CA . SER A 1 187 ? -5.895 17.644 -42.510 1.00 28.38 187 SER A CA 1
ATOM 1443 C C . SER A 1 187 ? -5.548 16.341 -43.238 1.00 28.38 187 SER A C 1
ATOM 1445 O O . SER A 1 187 ? -6.386 15.451 -43.389 1.00 28.38 187 SER A O 1
ATOM 1447 N N . THR A 1 188 ? -4.303 16.208 -43.675 1.00 29.19 188 THR A N 1
ATOM 1448 C CA . THR A 1 188 ? -3.701 14.891 -43.869 1.00 29.19 188 THR A CA 1
ATOM 1449 C C . THR A 1 188 ? -3.292 14.422 -42.482 1.00 29.19 188 THR A C 1
ATOM 1451 O O . THR A 1 188 ? -2.426 15.026 -41.852 1.00 29.19 188 THR A O 1
ATOM 1454 N N . ALA A 1 189 ? -3.972 13.395 -41.972 1.00 31.59 189 ALA A N 1
ATOM 1455 C CA . ALA A 1 189 ? -3.621 12.728 -40.729 1.00 31.59 189 ALA A CA 1
ATOM 1456 C C . ALA A 1 189 ? -2.215 12.128 -40.868 1.00 31.59 189 ALA A C 1
ATOM 1458 O O . ALA A 1 189 ? -2.040 10.987 -41.287 1.00 31.59 189 ALA A O 1
ATOM 1459 N N . ALA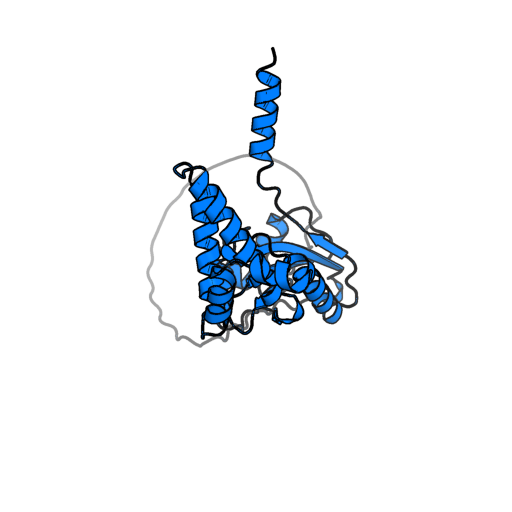 A 1 190 ? -1.202 12.933 -40.557 1.00 30.75 190 ALA A N 1
ATOM 1460 C CA . ALA A 1 190 ? 0.138 12.458 -40.304 1.00 30.75 190 ALA A CA 1
ATOM 1461 C C . ALA A 1 190 ? 0.057 11.656 -39.007 1.00 30.75 190 ALA A C 1
ATOM 1463 O O . ALA A 1 190 ? -0.118 12.208 -37.921 1.00 30.75 190 ALA A O 1
ATOM 1464 N N . SER A 1 191 ? 0.115 10.338 -39.155 1.00 32.62 191 SER A N 1
ATOM 1465 C CA . SER A 1 191 ? 0.404 9.393 -38.090 1.00 32.62 191 SER A CA 1
ATOM 1466 C C . SER A 1 191 ? 1.677 9.846 -37.379 1.00 32.62 191 SER A C 1
ATOM 1468 O O . SER A 1 191 ? 2.788 9.559 -37.824 1.00 32.62 191 SER A O 1
ATOM 1470 N N . ALA A 1 192 ? 1.506 10.606 -36.299 1.00 32.72 192 ALA A N 1
ATOM 1471 C CA . ALA A 1 192 ? 2.569 10.940 -35.377 1.00 32.72 192 ALA A CA 1
ATOM 1472 C C . ALA A 1 192 ? 2.935 9.647 -34.647 1.00 32.72 192 ALA A C 1
ATOM 1474 O O . ALA A 1 192 ? 2.311 9.271 -33.656 1.00 32.72 192 ALA A O 1
ATOM 1475 N N . SER A 1 193 ? 3.917 8.931 -35.190 1.00 29.92 193 SER A N 1
ATOM 1476 C CA . SER A 1 193 ? 4.642 7.900 -34.466 1.00 29.92 193 SER A CA 1
ATOM 1477 C C . SER A 1 193 ? 5.266 8.571 -33.247 1.00 29.92 193 SER A C 1
ATOM 1479 O O . SER A 1 193 ? 6.276 9.268 -33.356 1.00 29.92 193 SER A O 1
ATOM 1481 N N . VAL A 1 194 ? 4.613 8.422 -32.096 1.00 40.28 194 VAL A N 1
ATOM 1482 C CA . VAL A 1 194 ? 5.205 8.723 -30.795 1.00 40.28 194 VAL A CA 1
ATOM 1483 C C . VAL A 1 194 ? 6.501 7.924 -30.748 1.00 40.28 194 VAL A C 1
ATOM 1485 O O . VAL A 1 194 ? 6.461 6.699 -30.816 1.00 40.28 194 VAL A O 1
ATOM 1488 N N . ASN A 1 195 ? 7.636 8.624 -30.744 1.00 39.19 195 ASN A N 1
ATOM 1489 C CA . ASN A 1 195 ? 8.952 8.023 -30.569 1.00 39.19 195 ASN A CA 1
ATOM 1490 C C . ASN A 1 195 ? 8.922 7.250 -29.247 1.00 39.19 195 ASN A C 1
ATOM 1492 O O . ASN A 1 195 ? 8.953 7.851 -28.173 1.00 39.19 195 ASN A O 1
ATOM 1496 N N . ASP A 1 196 ? 8.788 5.932 -29.341 1.00 44.12 196 ASP A N 1
ATOM 1497 C CA . ASP A 1 196 ? 8.886 5.027 -28.211 1.00 44.12 196 ASP A CA 1
ATOM 1498 C C . ASP A 1 196 ? 10.342 5.063 -27.746 1.00 44.12 196 ASP A C 1
ATOM 1500 O O . ASP A 1 196 ? 11.251 4.651 -28.470 1.00 44.12 196 ASP A O 1
ATOM 1504 N N . GLY A 1 197 ? 10.583 5.680 -26.589 1.00 56.66 197 GLY A N 1
ATOM 1505 C CA . GLY A 1 197 ? 11.900 5.754 -25.973 1.00 56.66 197 GLY A CA 1
ATOM 1506 C C . GLY A 1 197 ? 12.347 4.356 -25.571 1.00 56.66 197 GLY A C 1
ATOM 1507 O O . GLY A 1 197 ? 12.142 3.949 -24.431 1.00 56.66 197 GLY A O 1
ATOM 1508 N N . SER A 1 198 ? 12.926 3.615 -26.514 1.00 67.94 198 SER A N 1
ATOM 1509 C CA . SER A 1 198 ? 13.357 2.234 -26.321 1.00 67.94 198 SER A CA 1
ATOM 1510 C C . SER A 1 198 ? 14.256 2.127 -25.090 1.00 67.94 198 SER A C 1
ATOM 1512 O O . SER A 1 198 ? 15.313 2.759 -25.024 1.00 67.94 198 SER A O 1
ATOM 1514 N N . GLU A 1 199 ? 13.829 1.344 -24.102 1.00 81.44 199 GLU A N 1
ATOM 1515 C CA . GLU A 1 199 ? 14.604 1.105 -22.888 1.00 81.44 199 GLU A CA 1
ATOM 1516 C C . GLU A 1 199 ? 15.887 0.342 -23.239 1.00 81.44 199 GLU A C 1
ATOM 1518 O O . GLU A 1 199 ? 15.839 -0.701 -23.888 1.00 81.44 199 GLU A O 1
ATOM 1523 N N . GLU A 1 200 ? 17.042 0.845 -22.801 1.00 86.25 200 GLU A N 1
ATOM 1524 C CA . GLU A 1 200 ? 18.318 0.147 -22.959 1.00 86.25 200 GLU A CA 1
ATOM 1525 C C . GLU A 1 200 ? 18.609 -0.700 -21.706 1.00 86.25 200 GLU A C 1
ATOM 1527 O O . GLU A 1 200 ? 19.136 -0.171 -20.720 1.00 86.25 200 GLU A O 1
ATOM 1532 N N . PRO A 1 201 ? 18.323 -2.017 -21.709 1.00 85.44 201 PRO A N 1
ATOM 1533 C CA . PRO A 1 201 ? 18.448 -2.855 -20.513 1.00 85.44 201 PRO A CA 1
ATOM 1534 C C . PRO A 1 201 ? 19.885 -2.926 -19.985 1.00 85.44 201 PRO A C 1
ATOM 1536 O O . PRO A 1 201 ? 20.095 -3.065 -18.785 1.00 85.44 201 PRO A O 1
ATOM 1539 N N . ALA A 1 202 ? 20.883 -2.778 -20.863 1.00 85.44 202 ALA A N 1
ATOM 1540 C CA . ALA A 1 202 ? 22.298 -2.818 -20.498 1.00 85.44 202 ALA A CA 1
ATOM 1541 C C . ALA A 1 202 ? 22.739 -1.642 -19.607 1.00 85.44 202 ALA A C 1
ATOM 1543 O O . ALA A 1 202 ? 23.707 -1.770 -18.859 1.00 85.44 202 ALA A O 1
ATOM 1544 N N . LYS A 1 203 ? 22.040 -0.500 -19.672 1.00 88.19 203 LYS A N 1
ATOM 1545 C CA . LYS A 1 203 ? 22.348 0.685 -18.858 1.00 88.19 203 LYS A CA 1
ATOM 1546 C C . LYS A 1 203 ? 21.674 0.652 -17.486 1.00 88.19 203 LYS A C 1
ATOM 1548 O O . LYS A 1 203 ? 21.986 1.490 -16.650 1.00 88.19 203 LYS A O 1
ATOM 1553 N N . ILE A 1 204 ? 20.753 -0.277 -17.236 1.00 91.19 204 ILE A N 1
ATOM 1554 C CA . ILE A 1 204 ? 19.972 -0.326 -15.997 1.00 91.19 204 ILE A CA 1
ATOM 1555 C C . ILE A 1 204 ? 20.699 -1.213 -14.982 1.00 91.19 204 ILE A C 1
ATOM 1557 O O . ILE A 1 204 ? 20.713 -2.435 -15.108 1.00 91.19 204 ILE A O 1
ATOM 1561 N N . GLN A 1 205 ? 21.294 -0.598 -13.958 1.00 93.19 205 GLN A N 1
ATOM 1562 C CA . GLN A 1 205 ? 22.017 -1.318 -12.897 1.00 93.19 205 GLN A CA 1
ATOM 1563 C C . G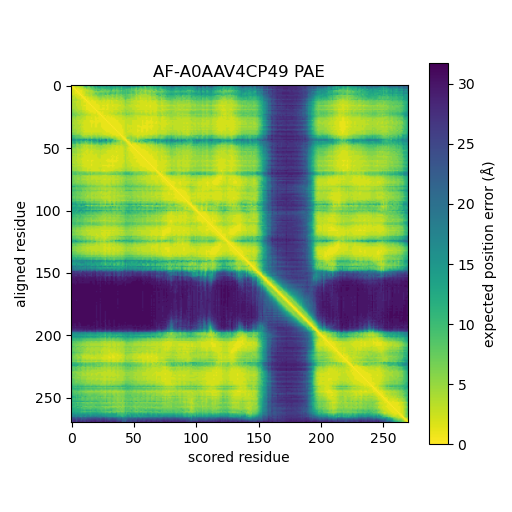LN A 1 205 ? 21.359 -1.183 -11.520 1.00 93.19 205 GLN A C 1
ATOM 1565 O O . GLN A 1 205 ? 21.588 -2.031 -10.650 1.00 93.19 205 GLN A O 1
ATOM 1570 N N . ALA A 1 206 ? 20.529 -0.152 -11.333 1.00 93.94 206 ALA A N 1
ATOM 1571 C CA . ALA A 1 206 ? 19.889 0.188 -10.073 1.00 93.94 206 ALA A CA 1
ATOM 1572 C C . ALA A 1 206 ? 18.366 0.343 -10.204 1.00 93.94 206 ALA A C 1
ATOM 1574 O O . ALA A 1 206 ? 17.860 1.001 -11.117 1.00 93.94 206 ALA A O 1
ATOM 1575 N N . ALA A 1 207 ? 17.639 -0.199 -9.227 1.00 95.62 207 ALA A N 1
ATOM 1576 C CA . ALA A 1 207 ? 16.225 0.073 -8.999 1.00 95.62 207 ALA A CA 1
ATOM 1577 C C . ALA A 1 207 ? 16.041 0.922 -7.736 1.00 95.62 207 ALA A C 1
ATOM 1579 O O . ALA A 1 207 ? 16.447 0.538 -6.635 1.00 95.62 207 ALA A O 1
ATOM 1580 N N . VAL A 1 208 ? 15.399 2.079 -7.901 1.00 95.38 208 VAL A N 1
ATOM 1581 C CA . VAL A 1 208 ? 15.148 3.039 -6.824 1.00 95.38 208 VAL A CA 1
ATOM 1582 C C . VAL A 1 208 ? 13.658 3.081 -6.493 1.00 95.38 208 VAL A C 1
ATOM 1584 O O . VAL A 1 208 ? 12.845 3.540 -7.296 1.00 95.38 208 VAL A O 1
ATOM 1587 N N . PHE A 1 209 ? 13.295 2.626 -5.295 1.00 94.81 209 PHE A N 1
ATOM 1588 C CA . PHE A 1 209 ? 11.938 2.705 -4.751 1.00 94.81 209 PHE A CA 1
ATOM 1589 C C . PHE A 1 209 ? 11.698 4.109 -4.190 1.00 94.81 209 PHE A C 1
ATOM 1591 O O . PHE A 1 209 ? 12.216 4.443 -3.124 1.00 94.81 209 PHE A O 1
ATOM 1598 N N . TYR A 1 210 ? 10.951 4.946 -4.908 1.00 92.94 210 TYR A N 1
ATOM 1599 C CA . TYR A 1 210 ? 10.784 6.362 -4.546 1.00 92.94 210 TYR A CA 1
ATOM 1600 C C . TYR A 1 210 ? 9.401 6.700 -3.974 1.00 92.94 210 TYR A C 1
ATOM 1602 O O . TYR A 1 210 ? 9.235 7.738 -3.347 1.00 92.94 210 TYR A O 1
ATOM 1610 N N . SER A 1 211 ? 8.405 5.830 -4.156 1.00 92.25 211 SER A N 1
ATOM 1611 C CA . SER A 1 211 ? 7.109 5.960 -3.481 1.00 92.25 211 SER A CA 1
ATOM 1612 C C . SER A 1 211 ? 6.557 4.584 -3.128 1.00 92.25 211 SER A C 1
ATOM 1614 O O . SER A 1 211 ? 6.507 3.686 -3.972 1.00 92.25 211 SER A O 1
ATOM 1616 N N . ILE A 1 212 ? 6.151 4.423 -1.867 1.00 92.06 212 ILE A N 1
ATOM 1617 C CA . ILE A 1 212 ? 5.425 3.257 -1.360 1.00 92.06 212 ILE A CA 1
ATOM 1618 C C . ILE A 1 212 ? 4.208 3.783 -0.616 1.00 92.06 212 ILE A C 1
ATOM 1620 O O . ILE A 1 212 ? 4.347 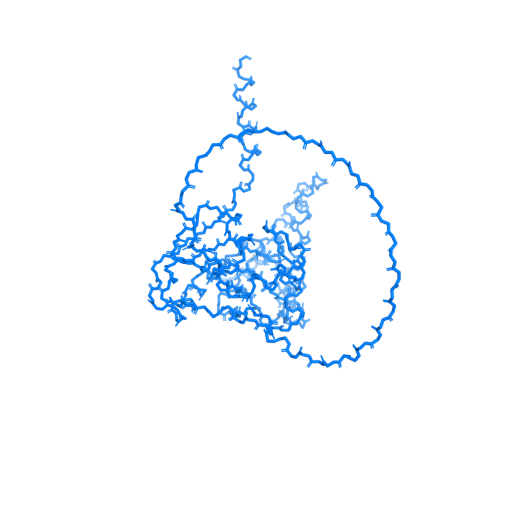4.396 0.443 1.00 92.06 212 ILE A O 1
ATOM 1624 N N . THR A 1 213 ? 3.018 3.525 -1.147 1.00 90.81 213 THR A N 1
ATOM 1625 C CA . THR A 1 213 ? 1.784 4.038 -0.560 1.00 90.81 213 THR A CA 1
ATOM 1626 C C . THR A 1 213 ? 0.813 2.915 -0.231 1.00 90.81 213 THR A C 1
ATOM 1628 O O . THR A 1 213 ? 0.395 2.160 -1.104 1.00 90.81 213 THR A O 1
ATOM 1631 N N . SER A 1 214 ? 0.417 2.822 1.040 1.00 90.50 214 SER A N 1
ATOM 1632 C CA . SER A 1 214 ? -0.737 2.021 1.462 1.00 90.50 214 SER A CA 1
ATOM 1633 C C . SER A 1 214 ? -2.008 2.822 1.211 1.00 90.50 214 SER A C 1
ATOM 1635 O O . SER A 1 214 ? -2.194 3.881 1.807 1.00 90.50 214 SER A O 1
ATOM 1637 N N . THR A 1 215 ? -2.898 2.317 0.364 1.00 90.56 215 THR A N 1
ATOM 1638 C CA . THR A 1 215 ? -4.093 3.063 -0.067 1.00 90.56 215 THR A CA 1
ATOM 1639 C C . THR A 1 215 ? -5.209 3.023 0.980 1.00 90.56 215 THR A C 1
ATOM 1641 O O . THR A 1 215 ? -6.002 3.954 1.106 1.00 90.56 215 THR A O 1
ATOM 1644 N N . GLN A 1 216 ? -5.259 1.942 1.767 1.00 91.75 216 GLN A N 1
ATOM 1645 C CA . GLN A 1 216 ? -6.315 1.691 2.740 1.00 91.75 216 GLN A CA 1
ATOM 1646 C C . GLN A 1 216 ? -5.850 2.041 4.153 1.00 91.75 216 GLN A C 1
ATOM 1648 O O . GLN A 1 216 ? -5.022 1.346 4.746 1.00 91.75 216 GLN A O 1
ATOM 1653 N N . LYS A 1 217 ? -6.442 3.085 4.744 1.00 92.12 217 LYS A N 1
ATOM 1654 C CA . LYS A 1 217 ? -6.175 3.488 6.140 1.00 92.12 217 LYS A CA 1
ATOM 1655 C C . LYS A 1 217 ? -6.488 2.367 7.134 1.00 92.12 217 LYS A C 1
ATOM 1657 O O . LYS A 1 217 ? -5.764 2.178 8.107 1.00 92.12 217 LYS A O 1
ATOM 1662 N N . GLY A 1 218 ? -7.527 1.582 6.853 1.00 93.56 218 GLY A N 1
ATOM 1663 C CA . GLY A 1 218 ? -7.933 0.436 7.664 1.00 93.56 218 GLY A CA 1
ATOM 1664 C C . GLY A 1 218 ? -6.923 -0.709 7.698 1.00 93.56 218 GLY A C 1
ATOM 1665 O O . GLY A 1 218 ? -7.045 -1.589 8.542 1.00 93.56 218 GLY A O 1
ATOM 1666 N N . LEU A 1 219 ? -5.905 -0.707 6.834 1.00 93.56 219 LEU A N 1
ATOM 1667 C CA . LEU A 1 219 ? -4.822 -1.695 6.840 1.00 93.56 219 LEU A CA 1
ATOM 1668 C C . LEU A 1 219 ? -3.542 -1.169 7.504 1.00 93.56 219 LEU A C 1
ATOM 1670 O O . LEU A 1 219 ? -2.530 -1.865 7.530 1.00 93.56 219 LEU A O 1
ATOM 1674 N N . GLN A 1 220 ? -3.579 0.027 8.105 1.00 91.19 220 GLN A N 1
ATOM 1675 C CA . GLN A 1 220 ? -2.435 0.595 8.815 1.00 91.19 220 GLN A CA 1
ATOM 1676 C C . GLN A 1 220 ? -1.892 -0.389 9.869 1.00 91.19 220 GLN A C 1
ATOM 1678 O O . GLN A 1 220 ? -2.644 -0.942 10.676 1.00 91.19 220 GLN A O 1
ATOM 1683 N N . GLY A 1 221 ? -0.575 -0.608 9.865 1.00 87.81 221 GLY A N 1
ATOM 1684 C CA . GLY A 1 221 ? 0.096 -1.522 10.795 1.00 87.81 221 GLY A CA 1
ATOM 1685 C C . GLY A 1 221 ? -0.015 -3.011 10.442 1.00 87.81 221 GLY A C 1
ATOM 1686 O O . GLY A 1 221 ? 0.364 -3.836 11.265 1.00 87.81 221 GLY A O 1
ATOM 1687 N N . ILE A 1 222 ? -0.527 -3.363 9.258 1.00 91.31 222 ILE A N 1
ATOM 1688 C CA . ILE A 1 222 ? -0.440 -4.721 8.705 1.00 91.31 222 ILE A CA 1
ATOM 1689 C C . ILE A 1 222 ? 0.753 -4.773 7.743 1.00 91.31 222 ILE A C 1
ATOM 1691 O O . ILE A 1 222 ? 0.866 -3.959 6.825 1.00 91.31 222 ILE A O 1
ATOM 1695 N N . GLU A 1 223 ? 1.670 -5.715 7.967 1.00 83.25 223 GLU A N 1
ATOM 1696 C CA . GLU A 1 223 ? 2.939 -5.797 7.238 1.00 83.25 223 GLU A CA 1
ATOM 1697 C C . GLU A 1 223 ? 2.777 -6.370 5.821 1.00 83.25 223 GLU A C 1
ATOM 1699 O O . GLU A 1 223 ? 2.990 -7.555 5.582 1.00 83.25 223 GLU A O 1
ATOM 1704 N N . MET A 1 224 ? 2.455 -5.512 4.852 1.00 84.31 224 MET A N 1
ATOM 1705 C CA . MET A 1 224 ? 2.419 -5.887 3.427 1.00 84.31 224 MET A CA 1
ATOM 1706 C C . MET A 1 224 ? 3.647 -5.395 2.645 1.00 84.31 224 MET A C 1
ATOM 1708 O O . MET A 1 224 ? 4.057 -6.018 1.666 1.00 84.31 224 MET A O 1
ATOM 1712 N N . GLY A 1 225 ? 4.279 -4.304 3.094 1.00 78.69 225 GLY A N 1
ATOM 1713 C CA . GLY A 1 225 ? 5.358 -3.630 2.358 1.00 78.69 225 GLY A CA 1
ATOM 1714 C C . GLY A 1 225 ? 6.603 -4.496 2.134 1.00 78.69 225 GLY A C 1
ATOM 1715 O O . GLY A 1 225 ? 7.148 -4.516 1.035 1.00 78.69 225 GLY A O 1
ATOM 1716 N N . LYS A 1 226 ? 7.017 -5.284 3.135 1.00 84.94 226 LYS A N 1
ATOM 1717 C CA . LYS A 1 226 ? 8.169 -6.197 3.016 1.00 84.94 226 LYS A CA 1
ATOM 1718 C C . LYS A 1 226 ? 7.977 -7.221 1.893 1.00 84.94 226 LYS A C 1
ATOM 1720 O O . LYS A 1 226 ? 8.901 -7.482 1.124 1.00 84.94 226 LYS A O 1
ATOM 1725 N N . TYR A 1 227 ? 6.778 -7.794 1.802 1.00 89.00 227 TYR A N 1
ATOM 1726 C CA . TYR A 1 227 ? 6.444 -8.772 0.769 1.00 89.00 227 TYR A CA 1
ATOM 1727 C C . TYR A 1 227 ? 6.353 -8.119 -0.607 1.00 89.00 227 TYR A C 1
ATOM 1729 O O . TYR A 1 227 ? 6.821 -8.708 -1.578 1.00 89.00 227 TYR A O 1
ATOM 1737 N N . LEU A 1 228 ? 5.833 -6.888 -0.677 1.00 89.50 228 LEU A N 1
ATOM 1738 C CA . LEU A 1 228 ? 5.754 -6.124 -1.920 1.00 89.50 228 LEU A CA 1
ATOM 1739 C C . LEU A 1 228 ? 7.136 -5.864 -2.503 1.00 89.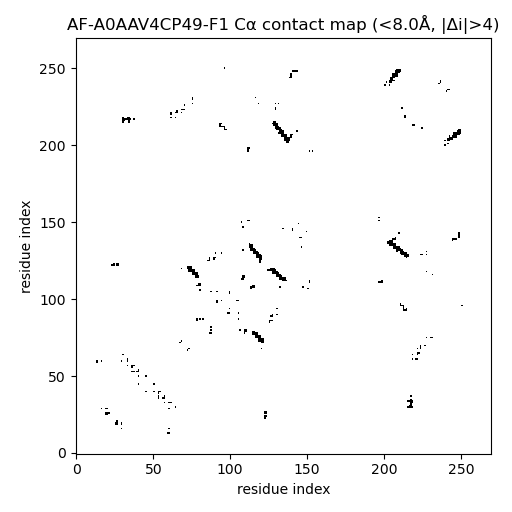50 228 LEU A C 1
ATOM 1741 O O . LEU A 1 228 ? 7.363 -6.155 -3.672 1.00 89.50 228 LEU A O 1
ATOM 1745 N N . ILE A 1 229 ? 8.069 -5.378 -1.682 1.00 92.06 229 ILE A N 1
ATOM 1746 C CA . ILE A 1 229 ? 9.438 -5.102 -2.128 1.00 92.06 229 ILE A CA 1
ATOM 1747 C C . ILE A 1 229 ? 10.096 -6.397 -2.607 1.00 92.06 229 ILE A C 1
ATOM 1749 O O . ILE A 1 229 ? 10.648 -6.424 -3.699 1.00 92.06 229 ILE A O 1
ATOM 1753 N N . LYS A 1 230 ? 9.982 -7.501 -1.854 1.00 93.44 230 LYS A N 1
ATOM 1754 C CA . LYS A 1 230 ? 10.562 -8.790 -2.267 1.00 93.44 230 LYS A CA 1
ATOM 1755 C C . LYS A 1 230 ? 9.988 -9.287 -3.600 1.00 93.44 230 LYS A C 1
ATOM 1757 O O . LYS A 1 230 ? 10.739 -9.754 -4.457 1.00 93.44 230 LYS A O 1
ATOM 1762 N N . ALA A 1 231 ? 8.671 -9.199 -3.774 1.00 94.06 231 ALA A N 1
ATOM 1763 C CA . ALA A 1 231 ? 8.002 -9.638 -4.992 1.00 94.06 231 ALA A CA 1
ATOM 1764 C C . ALA A 1 231 ? 8.371 -8.745 -6.190 1.00 94.06 231 ALA A C 1
ATOM 1766 O O . ALA A 1 231 ? 8.701 -9.257 -7.256 1.00 94.06 231 ALA A O 1
ATOM 1767 N N . ALA A 1 232 ? 8.410 -7.424 -5.992 1.00 95.44 232 ALA A N 1
ATOM 1768 C CA . ALA A 1 232 ? 8.832 -6.467 -7.009 1.00 95.44 232 ALA A CA 1
ATOM 1769 C C . ALA A 1 232 ? 10.300 -6.661 -7.409 1.00 95.44 232 ALA A C 1
ATOM 1771 O O . ALA A 1 232 ? 10.597 -6.705 -8.595 1.00 95.44 232 ALA A O 1
ATOM 1772 N N . VAL A 1 233 ? 11.210 -6.852 -6.447 1.00 95.94 233 VAL A N 1
ATOM 1773 C CA . VAL A 1 233 ? 12.624 -7.176 -6.713 1.00 95.94 233 VAL A CA 1
ATOM 1774 C C . VAL A 1 233 ? 12.743 -8.445 -7.549 1.00 95.94 233 VAL A C 1
ATOM 1776 O O . VAL A 1 233 ? 13.481 -8.456 -8.527 1.00 95.94 233 VAL A O 1
ATOM 1779 N N . SER A 1 234 ? 11.983 -9.490 -7.210 1.00 95.62 234 SER A N 1
ATOM 1780 C CA . SER A 1 234 ? 11.995 -10.746 -7.972 1.00 95.62 234 SER A CA 1
ATOM 1781 C C . SER A 1 234 ? 11.562 -10.514 -9.425 1.00 95.62 234 SER A C 1
ATOM 1783 O O . SER A 1 234 ? 12.249 -10.953 -10.340 1.00 95.62 234 SER A O 1
ATOM 1785 N N . LYS A 1 235 ? 10.491 -9.737 -9.651 1.00 96.12 235 LYS A N 1
ATOM 1786 C CA . LYS A 1 235 ? 10.038 -9.364 -11.002 1.00 96.12 235 LYS A CA 1
ATOM 1787 C C . LYS A 1 235 ? 11.024 -8.493 -11.766 1.00 96.12 235 LYS A C 1
ATOM 1789 O O . LYS A 1 235 ? 11.204 -8.687 -12.961 1.00 96.12 235 LYS A O 1
ATOM 1794 N N . LEU A 1 236 ? 11.682 -7.562 -11.087 1.00 95.94 236 LEU A N 1
ATOM 1795 C CA . LEU A 1 236 ? 12.694 -6.725 -11.714 1.00 95.94 236 LEU A CA 1
ATOM 1796 C C . LEU A 1 236 ? 13.943 -7.530 -12.089 1.00 95.94 236 LEU A C 1
ATOM 1798 O O . LEU A 1 236 ? 14.528 -7.246 -13.122 1.00 95.94 236 LEU A O 1
ATOM 1802 N N . LEU A 1 237 ? 14.340 -8.533 -11.301 1.00 95.38 237 LEU A N 1
ATOM 1803 C CA . LEU A 1 237 ? 15.456 -9.429 -11.638 1.00 95.38 237 LEU A CA 1
ATOM 1804 C C . LEU A 1 237 ? 15.112 -10.399 -12.775 1.00 95.38 237 LEU A C 1
ATOM 1806 O O . LEU A 1 237 ? 15.991 -10.736 -13.562 1.00 95.38 237 LEU A O 1
ATOM 1810 N N . GLU A 1 238 ? 13.848 -10.828 -12.878 1.00 95.00 238 GLU A N 1
ATOM 1811 C CA . GLU A 1 238 ? 13.348 -11.573 -14.044 1.00 95.00 238 GLU A CA 1
ATOM 1812 C C . GLU A 1 238 ? 13.444 -10.725 -15.328 1.00 95.00 238 GLU A C 1
ATOM 1814 O O . GLU A 1 238 ? 13.814 -11.247 -16.376 1.00 95.00 238 GLU A O 1
ATOM 1819 N N . GLU A 1 239 ? 13.132 -9.425 -15.247 1.00 93.69 239 GLU A N 1
ATOM 1820 C CA . GLU A 1 239 ? 13.161 -8.493 -16.389 1.00 93.69 239 GLU A CA 1
ATOM 1821 C C . GLU A 1 239 ? 14.583 -7.985 -16.712 1.00 93.69 239 GLU A C 1
ATOM 1823 O O . GLU A 1 239 ? 14.945 -7.854 -17.880 1.00 93.69 239 GLU A O 1
ATOM 1828 N N . PHE A 1 240 ? 15.413 -7.744 -15.692 1.00 93.62 240 PHE A N 1
ATOM 1829 C CA . PHE A 1 240 ? 16.767 -7.190 -15.800 1.00 93.62 240 PHE A CA 1
ATOM 1830 C C . PHE A 1 240 ? 17.777 -8.026 -14.988 1.00 93.62 240 PHE A C 1
ATOM 1832 O O . PHE A 1 240 ? 18.147 -7.646 -13.872 1.00 93.62 240 PHE A O 1
ATOM 1839 N N . PRO A 1 241 ? 18.291 -9.141 -15.543 1.00 92.50 241 PRO A N 1
ATOM 1840 C CA . PRO A 1 241 ? 19.177 -10.056 -14.811 1.00 92.50 241 PRO A CA 1
ATOM 1841 C C . PRO A 1 241 ? 20.523 -9.452 -14.376 1.00 92.50 241 PRO A C 1
ATOM 1843 O O . PRO A 1 241 ? 21.163 -9.968 -13.463 1.00 92.50 241 PRO A O 1
ATOM 1846 N N . HIS A 1 242 ? 20.975 -8.376 -15.029 1.00 91.25 242 HIS A N 1
ATOM 1847 C CA . HIS A 1 242 ? 22.252 -7.704 -14.741 1.00 91.25 242 HIS A CA 1
ATOM 1848 C C . HIS A 1 242 ? 22.157 -6.625 -13.651 1.00 91.25 242 HIS A C 1
ATOM 1850 O O . HIS A 1 242 ? 23.171 -6.040 -13.269 1.00 91.25 242 HIS A O 1
ATOM 1856 N N . MET A 1 243 ? 20.955 -6.342 -13.152 1.00 93.69 243 MET A N 1
ATOM 1857 C CA . MET A 1 243 ? 20.731 -5.342 -12.115 1.00 93.69 243 MET A CA 1
ATOM 1858 C C . MET A 1 243 ? 21.247 -5.847 -10.760 1.00 93.69 243 MET A C 1
ATOM 1860 O O . MET A 1 243 ? 20.917 -6.947 -10.320 1.00 93.69 243 MET A O 1
ATOM 1864 N N . THR A 1 244 ? 22.043 -5.025 -10.076 1.00 93.19 244 THR A N 1
ATOM 1865 C CA . THR A 1 244 ? 22.724 -5.406 -8.823 1.00 93.19 244 THR A CA 1
ATOM 1866 C C . THR A 1 244 ? 22.345 -4.525 -7.639 1.00 93.19 244 THR A C 1
ATOM 1868 O O . THR A 1 244 ? 22.512 -4.935 -6.489 1.00 93.19 244 THR A O 1
ATOM 1871 N N . GLN A 1 245 ? 21.822 -3.325 -7.895 1.00 94.94 245 GLN A N 1
ATOM 1872 C CA . GLN A 1 245 ? 21.576 -2.323 -6.868 1.00 94.94 245 GLN A CA 1
ATOM 1873 C C . GLN A 1 245 ? 20.079 -2.109 -6.637 1.00 94.94 245 GLN A C 1
ATOM 1875 O O . GLN A 1 245 ? 19.304 -1.890 -7.565 1.00 94.94 245 GLN A O 1
ATOM 1880 N N . PHE A 1 246 ? 19.681 -2.112 -5.366 1.00 95.56 246 PHE A N 1
ATOM 1881 C CA . PHE A 1 246 ? 18.320 -1.813 -4.929 1.00 95.56 246 PHE A CA 1
ATOM 1882 C C . PHE A 1 246 ? 18.386 -0.834 -3.769 1.00 95.56 246 PHE A C 1
ATOM 1884 O O . PHE A 1 246 ? 19.064 -1.093 -2.775 1.00 95.56 246 PHE A O 1
ATOM 1891 N N . SER A 1 247 ? 17.684 0.287 -3.880 1.00 94.94 247 SER A N 1
ATOM 1892 C CA . SER A 1 247 ? 17.665 1.305 -2.831 1.00 94.94 247 SER A CA 1
ATOM 1893 C C . SER A 1 247 ? 16.300 1.969 -2.745 1.00 94.94 247 SER A C 1
ATOM 1895 O O . SER A 1 247 ? 15.534 1.960 -3.706 1.00 94.94 247 SER A O 1
ATOM 1897 N N . SER A 1 248 ? 15.984 2.556 -1.594 1.00 93.00 248 SER A N 1
ATOM 1898 C CA . SER A 1 248 ? 14.804 3.406 -1.440 1.00 93.00 248 SER A CA 1
ATOM 1899 C C . SER A 1 248 ? 15.211 4.866 -1.306 1.00 93.00 248 SER A C 1
ATOM 1901 O O . SER A 1 248 ? 16.119 5.175 -0.535 1.00 93.00 248 SER A O 1
ATOM 1903 N N . LEU A 1 249 ? 14.469 5.759 -1.950 1.00 91.62 249 LEU A N 1
ATOM 1904 C CA . LEU A 1 249 ? 14.468 7.185 -1.642 1.00 91.62 249 LEU A CA 1
ATOM 1905 C C . LEU A 1 249 ? 13.217 7.502 -0.827 1.00 91.62 249 LEU A C 1
ATOM 1907 O O . LEU A 1 249 ? 12.201 7.940 -1.357 1.00 91.62 249 LEU A O 1
ATOM 1911 N N . SER A 1 250 ? 13.296 7.215 0.471 1.00 88.81 250 SER A N 1
ATOM 1912 C CA . SER A 1 250 ? 12.169 7.366 1.390 1.00 88.81 250 SER A CA 1
ATOM 1913 C C . SER A 1 250 ? 12.159 8.755 2.039 1.00 88.81 250 SER A C 1
ATOM 1915 O O . SER A 1 250 ? 13.216 9.238 2.455 1.00 88.81 250 SER A O 1
ATOM 1917 N N . PRO A 1 251 ? 10.989 9.400 2.191 1.00 89.50 251 PRO A N 1
ATOM 1918 C CA . PRO A 1 251 ? 10.878 10.617 2.988 1.00 89.50 251 PRO A CA 1
ATOM 1919 C C . PRO A 1 251 ? 11.081 10.315 4.480 1.00 89.50 251 PRO A C 1
ATOM 1921 O O . PRO A 1 251 ? 10.835 9.199 4.940 1.00 89.50 251 PRO A O 1
ATOM 1924 N N . VAL A 1 252 ? 11.447 11.336 5.260 1.00 90.88 252 VAL A N 1
ATOM 1925 C CA . VAL A 1 252 ? 11.539 11.254 6.731 1.00 90.88 252 VAL A CA 1
ATOM 1926 C C . VAL A 1 252 ? 10.431 12.112 7.367 1.00 90.88 252 VAL A C 1
ATOM 1928 O O . VAL A 1 252 ? 10.697 13.216 7.857 1.00 90.88 252 VAL A O 1
ATOM 1931 N N . PRO A 1 253 ? 9.156 11.671 7.314 1.00 87.94 253 PRO A N 1
ATOM 1932 C CA . PRO A 1 253 ? 8.047 12.434 7.878 1.00 87.94 253 PRO A CA 1
ATOM 1933 C C . PRO A 1 253 ? 8.208 12.583 9.397 1.00 87.94 253 PRO A C 1
ATOM 1935 O O . PRO A 1 253 ? 8.659 11.669 10.081 1.00 87.94 253 PRO A O 1
ATOM 1938 N N . GLY A 1 254 ? 7.846 13.751 9.932 1.00 90.12 254 GLY A N 1
ATOM 1939 C CA . GLY A 1 254 ? 7.941 14.047 11.366 1.00 90.12 254 GLY A CA 1
ATOM 1940 C C . GLY A 1 254 ? 9.332 14.458 11.863 1.00 90.12 254 GLY A C 1
ATOM 1941 O O . GLY A 1 254 ? 9.434 14.946 12.985 1.00 90.12 254 GLY A O 1
ATOM 1942 N N . PHE A 1 255 ? 10.392 14.362 11.045 1.00 94.62 255 PHE A N 1
ATOM 1943 C CA . PHE A 1 255 ? 11.735 14.816 11.439 1.00 94.62 255 PHE A CA 1
ATOM 1944 C C . PHE A 1 255 ? 11.760 16.298 11.833 1.00 94.62 255 PHE A C 1
ATOM 1946 O O . PHE A 1 255 ? 12.337 16.660 12.853 1.00 94.62 255 PHE A O 1
ATOM 1953 N N . ARG A 1 256 ? 11.082 17.155 11.059 1.00 94.31 256 ARG A N 1
ATOM 1954 C CA . ARG A 1 256 ? 10.961 18.588 11.364 1.00 94.31 256 ARG A CA 1
ATOM 1955 C C . ARG A 1 256 ? 10.287 18.825 12.717 1.00 94.31 256 ARG A C 1
ATOM 1957 O O . ARG A 1 256 ? 10.792 19.612 13.509 1.00 94.31 256 ARG A O 1
ATOM 1964 N N . ASP A 1 257 ? 9.165 18.161 12.981 1.00 93.44 257 ASP A N 1
ATOM 1965 C CA . ASP A 1 257 ? 8.404 18.344 14.223 1.00 93.44 257 ASP A CA 1
ATOM 1966 C C . ASP A 1 257 ? 9.182 17.826 15.435 1.00 93.44 257 ASP A C 1
ATOM 1968 O O . ASP A 1 257 ? 9.208 18.470 16.488 1.00 93.44 257 ASP A O 1
ATOM 1972 N N . TRP A 1 258 ? 9.872 16.695 15.267 1.00 94.88 258 TRP A N 1
ATOM 1973 C CA . TRP A 1 258 ? 10.807 16.159 16.249 1.00 94.88 258 TRP A CA 1
ATOM 1974 C C . TRP A 1 258 ? 11.939 17.149 16.540 1.00 94.88 258 TRP A C 1
ATOM 1976 O O . TRP A 1 258 ? 12.168 17.477 17.702 1.00 94.88 258 TRP A O 1
ATOM 1986 N N . LEU A 1 259 ? 12.588 17.689 15.504 1.00 95.38 259 LEU A N 1
ATOM 1987 C CA . LEU A 1 259 ? 13.688 18.642 15.644 1.00 95.38 259 LEU A CA 1
ATOM 1988 C C . LEU A 1 259 ? 13.231 19.916 16.364 1.00 95.38 259 LEU A C 1
ATOM 1990 O O . LEU A 1 259 ? 13.886 20.373 17.295 1.00 95.38 259 LEU A O 1
ATOM 1994 N N . LEU A 1 260 ? 12.076 20.468 15.983 1.00 95.06 260 LEU A N 1
ATOM 1995 C CA . LEU A 1 260 ? 11.501 21.643 16.642 1.00 95.06 260 LEU A CA 1
ATOM 1996 C C . LEU A 1 260 ? 11.144 21.367 18.108 1.00 95.06 260 LEU A C 1
ATOM 1998 O O . LEU A 1 260 ? 11.304 22.246 18.953 1.00 95.06 260 LEU A O 1
ATOM 2002 N N . SER A 1 261 ? 10.668 20.161 18.421 1.00 93.44 261 SER A N 1
ATOM 2003 C CA . SER A 1 261 ? 10.370 19.752 19.797 1.00 93.44 261 SER A CA 1
ATOM 2004 C C . SER A 1 261 ? 11.647 19.591 20.625 1.00 93.44 261 SER A C 1
ATOM 2006 O O . SER A 1 261 ? 11.696 20.068 21.757 1.00 93.44 261 SER A O 1
ATOM 2008 N N . ALA A 1 262 ? 12.692 18.995 20.047 1.00 93.31 262 ALA A N 1
ATOM 2009 C CA . ALA A 1 262 ? 13.999 18.845 20.680 1.00 93.31 262 ALA A CA 1
ATOM 2010 C C . ALA A 1 262 ? 14.651 20.209 20.965 1.00 93.31 262 ALA A C 1
ATOM 2012 O O . ALA A 1 262 ? 15.092 20.453 22.085 1.00 93.31 262 ALA A O 1
ATOM 2013 N N . LEU A 1 263 ? 14.617 21.136 19.999 1.00 94.44 263 LEU A N 1
ATOM 2014 C CA . LEU A 1 263 ? 15.152 22.492 20.164 1.00 94.44 263 LEU A CA 1
ATOM 2015 C C . LEU A 1 263 ? 14.436 23.276 21.273 1.00 94.44 263 LEU A C 1
ATOM 2017 O O . LEU A 1 263 ? 15.083 23.976 22.052 1.00 94.44 263 LEU A O 1
ATOM 2021 N N . LYS A 1 264 ? 13.107 23.139 21.384 1.00 92.75 264 LYS A N 1
ATOM 2022 C CA . LYS A 1 264 ? 12.328 23.758 22.471 1.00 92.75 264 LYS A CA 1
ATOM 2023 C C . LYS A 1 264 ? 12.708 23.204 23.843 1.00 92.75 264 LYS A C 1
ATOM 2025 O O . LYS A 1 264 ? 12.805 23.977 24.789 1.00 92.75 264 LYS A O 1
ATOM 2030 N N . GLN A 1 265 ? 12.937 21.895 23.951 1.00 89.00 265 GLN A N 1
ATOM 2031 C CA . GLN A 1 265 ? 13.366 21.265 25.205 1.00 89.00 265 GLN A CA 1
ATOM 2032 C C . GLN A 1 265 ? 14.756 21.743 25.635 1.00 89.00 265 GLN A C 1
ATOM 2034 O O . GLN A 1 265 ? 14.961 22.010 26.813 1.00 89.00 265 GLN A O 1
ATOM 2039 N N . THR A 1 266 ? 15.687 21.921 24.693 1.00 86.38 266 THR A N 1
ATOM 2040 C CA . THR A 1 266 ? 17.024 22.458 24.994 1.00 86.38 266 THR A CA 1
ATOM 2041 C C . THR A 1 266 ? 17.021 23.956 25.306 1.00 86.38 266 THR A C 1
ATOM 2043 O O . THR A 1 266 ? 17.840 24.408 26.096 1.00 86.38 266 THR A O 1
ATOM 2046 N N . ALA A 1 267 ? 16.105 24.732 24.716 1.00 78.62 267 ALA A N 1
ATOM 2047 C CA . ALA A 1 267 ? 16.006 26.176 24.943 1.00 78.62 267 ALA A CA 1
ATOM 2048 C C . ALA A 1 267 ? 15.259 26.548 26.239 1.00 78.62 267 ALA A C 1
ATOM 2050 O O . ALA A 1 267 ? 15.500 27.617 26.782 1.00 78.62 267 ALA A O 1
ATOM 2051 N N . GLY A 1 268 ? 14.366 25.686 26.740 1.00 63.25 268 GLY A N 1
ATOM 2052 C CA . GLY A 1 268 ? 13.635 25.890 28.001 1.00 63.25 268 GLY A CA 1
ATOM 2053 C C . GLY A 1 268 ? 14.363 25.400 29.260 1.00 63.25 268 GLY A C 1
ATOM 2054 O O . GLY A 1 268 ? 13.741 25.331 30.316 1.00 63.25 268 GLY A O 1
ATOM 2055 N N . GLY A 1 269 ? 15.633 24.999 29.138 1.00 55.78 269 GLY A N 1
ATOM 2056 C CA . GLY A 1 269 ? 16.470 24.481 30.227 1.00 55.78 269 GLY A CA 1
ATOM 2057 C C . GLY A 1 269 ? 17.490 25.474 30.804 1.00 55.78 269 GLY A C 1
ATOM 2058 O O . GLY A 1 269 ? 18.360 25.036 31.554 1.00 55.78 269 GLY A O 1
ATOM 2059 N N . TYR A 1 270 ? 17.403 26.763 30.454 1.00 45.62 270 TYR A N 1
ATOM 2060 C CA . TYR A 1 270 ? 18.209 27.857 31.015 1.00 45.62 270 TYR A CA 1
ATOM 2061 C C . TYR A 1 270 ? 17.320 28.920 31.657 1.00 45.62 270 TYR A C 1
ATOM 2063 O O . TYR A 1 270 ? 16.253 29.217 31.071 1.00 45.62 270 TYR A O 1
#

InterPro domains:
  IPR007956 Malonyl-CoA decarboxylase, C-terminal [PF05292] (73-162)
  IPR007956 Malonyl-CoA decarboxylase, C-terminal [PF05292] (196-262)
  IPR035372 Malonyl-CoA decarboxylase, N-terminal [PF17408] (2-69)
  IPR038351 Malonyl-CoA decarboxylase, N-terminal domain superfamily [G3DSA:1.20.140.90] (1-70)
  IPR038917 Malonyl-CoA decarboxylase [PTHR28641] (2-266)
  IPR042303 Malonyl-CoA decarboxylase, C-terminal catalytic domain superfamily [G3DSA:3.40.630.150] (72-176)
  IPR042303 Malonyl-CoA decarboxylase, C-terminal catalytic domain superfamily [G3DSA:3.40.630.150] (177-269)

pLDDT: mean 80.4, std 22.22, range [28.25, 97.19]

Organism: NCBI:txid259542

Foldseek 3Di:
DVVVVVVVPDDPVLVVLVVLVVDQCSLVVLLVVLLVLVVVLPDPPDDPVSNVVSVVVNVSSQVVVLVQPDLVQWDKDKDAPPPPPLLLVLVQVQFDQDHQDDPVLSNQQRAAQKIKMFIDGPSGPSHGQKIWIKGFALDADPDPCCRRVDDPPDDDPPDPDDDDDDDDDDDDDDDDDDDDDDDDDDDPPDPPPPPRSDHDLVSGAEMETEGMTRRGSSNPPRPPVVSNVVVVVVVVCVVRVNHDYYYYPDDDPCPVVVVVVVVVVVVVPD